Protein AF-A0A2Z5QXX5-F1 (afdb_monomer_lite)

pLDDT: mean 88.47, std 18.24, range [26.33, 98.75]

Radius of gyration: 20.34 Å; chains: 1; bounding box: 46×56×56 Å

Secondary structure (DSSP, 8-state):
-TT-SPPHHHHHHHHHHHHT---B-TTS-BS--EEP--GGGS-GGG--S---PPPS----THHHHHHHHHHHS-GGGTTT--EEEEES-BTTB---EEE-TTSSEEEEE--HHHHSS--HHHHHHHHHHHHHHHTT-BTTBSSS--S-TT--STTSTTTTTT-B-BTTSSPB-S---SPEEEEETTSB-TTTTT-GGGTTBEETTEETTS---SS-SSS--SS-B---SSSSSS--EEEE--GGGT----------------------EE-EEE-

Structure (mmCIF, N/CA/C/O backbone):
data_AF-A0A2Z5QXX5-F1
#
_entry.id   AF-A0A2Z5QXX5-F1
#
loop_
_atom_site.group_PDB
_atom_site.id
_atom_site.type_symbol
_atom_site.label_atom_id
_atom_site.label_alt_id
_atom_site.label_comp_id
_atom_site.label_asym_id
_atom_site.label_entity_id
_atom_site.label_seq_id
_atom_site.pdbx_PDB_ins_code
_atom_site.Cartn_x
_atom_site.Cartn_y
_atom_site.Cartn_z
_atom_site.occupancy
_atom_site.B_iso_or_equiv
_atom_site.auth_seq_id
_atom_site.auth_comp_id
_atom_site.auth_asym_id
_atom_site.auth_atom_id
_atom_site.pdbx_PDB_model_num
ATOM 1 N N . MET A 1 1 ? 14.967 10.162 -14.134 1.00 65.00 1 MET A N 1
ATOM 2 C CA . MET A 1 1 ? 14.833 10.763 -12.787 1.00 65.00 1 MET A CA 1
ATOM 3 C C . MET A 1 1 ? 15.898 10.178 -11.859 1.00 65.00 1 MET A C 1
ATOM 5 O O . MET A 1 1 ? 15.678 9.118 -11.271 1.00 65.00 1 MET A O 1
ATOM 9 N N . PRO A 1 2 ? 17.102 10.772 -11.798 1.00 62.22 2 PRO A N 1
ATOM 10 C CA . PRO A 1 2 ? 18.147 10.309 -10.886 1.00 62.22 2 PRO A CA 1
ATOM 11 C C . PRO A 1 2 ? 17.671 10.387 -9.426 1.00 62.22 2 PRO A C 1
ATOM 13 O O . PRO A 1 2 ? 17.207 11.431 -8.992 1.00 62.22 2 PRO A O 1
ATOM 16 N N . GLY A 1 3 ? 17.767 9.288 -8.673 1.00 68.38 3 GLY A N 1
ATOM 17 C CA . GLY A 1 3 ? 17.456 9.260 -7.233 1.00 68.38 3 GLY A CA 1
ATOM 18 C C . GLY A 1 3 ? 15.992 9.013 -6.834 1.00 68.38 3 GLY A C 1
ATOM 19 O O . GLY A 1 3 ? 15.724 8.859 -5.648 1.00 68.38 3 GLY A O 1
ATOM 20 N N . GLU A 1 4 ? 15.053 8.910 -7.780 1.00 78.50 4 GLU A N 1
ATOM 21 C CA . GLU A 1 4 ? 13.608 8.804 -7.464 1.00 78.50 4 GLU A CA 1
ATOM 22 C C . GLU A 1 4 ? 13.020 7.391 -7.606 1.00 78.50 4 GLU A C 1
ATOM 24 O O . GLU A 1 4 ? 11.896 7.114 -7.184 1.00 78.50 4 GLU A O 1
ATOM 29 N N . LEU A 1 5 ? 13.786 6.470 -8.189 1.00 84.81 5 LEU A N 1
ATOM 30 C CA . LEU A 1 5 ? 13.397 5.069 -8.335 1.00 84.81 5 LEU A CA 1
ATOM 31 C C . LEU A 1 5 ? 13.466 4.335 -6.983 1.00 84.81 5 LEU A C 1
ATOM 33 O O . LEU A 1 5 ? 14.402 4.561 -6.214 1.00 84.81 5 LEU A O 1
ATOM 37 N N . ALA A 1 6 ? 12.566 3.374 -6.740 1.00 91.25 6 ALA A N 1
ATOM 38 C CA . ALA A 1 6 ? 12.607 2.487 -5.566 1.00 91.25 6 ALA A CA 1
ATOM 39 C C . ALA A 1 6 ? 13.985 1.857 -5.365 1.00 91.25 6 ALA A C 1
ATOM 41 O O . ALA A 1 6 ? 14.471 1.146 -6.242 1.00 91.25 6 ALA A O 1
ATOM 42 N N . THR A 1 7 ? 14.638 2.123 -4.239 1.00 94.56 7 THR A N 1
ATOM 43 C CA . THR A 1 7 ? 15.955 1.558 -3.905 1.00 94.56 7 THR A CA 1
ATOM 44 C C . THR A 1 7 ? 15.890 0.032 -3.801 1.00 94.56 7 THR A C 1
ATOM 46 O O . THR A 1 7 ? 14.811 -0.534 -3.653 1.00 94.56 7 THR A O 1
ATOM 49 N N . GLU A 1 8 ? 17.027 -0.667 -3.835 1.00 95.94 8 GLU A N 1
ATOM 50 C CA . GLU A 1 8 ? 17.011 -2.121 -3.596 1.00 95.94 8 GLU A CA 1
ATOM 51 C C . GLU A 1 8 ? 16.458 -2.479 -2.217 1.00 95.94 8 GLU A C 1
ATOM 53 O O . GLU A 1 8 ? 15.743 -3.464 -2.098 1.00 95.94 8 GLU A O 1
ATOM 58 N N . ALA A 1 9 ? 16.687 -1.638 -1.206 1.00 97.38 9 ALA A N 1
ATOM 59 C CA . ALA A 1 9 ? 16.068 -1.801 0.105 1.00 97.38 9 ALA A CA 1
ATOM 60 C C . ALA A 1 9 ? 14.531 -1.685 0.044 1.00 97.38 9 ALA A C 1
ATOM 62 O O . ALA A 1 9 ? 13.835 -2.445 0.715 1.00 97.38 9 ALA A O 1
ATOM 63 N N . ASP A 1 10 ? 13.984 -0.782 -0.779 1.00 97.38 10 ASP A N 1
ATOM 64 C CA . ASP A 1 10 ? 12.534 -0.697 -1.004 1.00 97.38 10 ASP A CA 1
ATOM 65 C C . ASP A 1 10 ? 12.011 -1.976 -1.675 1.00 97.38 10 ASP A C 1
ATOM 67 O O . ASP A 1 10 ? 11.014 -2.547 -1.237 1.00 97.38 10 ASP A O 1
ATOM 71 N N . LEU A 1 11 ? 12.707 -2.461 -2.707 1.00 97.69 11 LEU A N 1
ATOM 72 C CA . LEU A 1 11 ? 12.347 -3.695 -3.410 1.00 97.69 11 LEU A CA 1
ATOM 73 C C . LEU A 1 11 ? 12.422 -4.919 -2.480 1.00 97.69 11 LEU A C 1
ATOM 75 O O . LEU A 1 11 ? 11.505 -5.739 -2.478 1.00 97.69 11 LEU A O 1
ATOM 79 N N . ASP A 1 12 ? 13.443 -4.996 -1.624 1.00 98.19 12 ASP A N 1
ATOM 80 C CA . ASP A 1 12 ? 13.600 -6.041 -0.609 1.00 98.19 12 ASP A CA 1
ATOM 81 C C . ASP A 1 12 ? 12.412 -6.049 0.353 1.00 98.19 12 ASP A C 1
ATOM 83 O O . ASP A 1 12 ? 11.781 -7.091 0.544 1.00 98.19 12 ASP A O 1
ATOM 87 N N . ARG A 1 13 ? 12.038 -4.878 0.885 1.00 98.00 13 ARG A N 1
ATOM 88 C CA . ARG A 1 13 ? 10.863 -4.727 1.754 1.00 98.00 13 ARG A CA 1
ATOM 89 C C . ARG A 1 13 ? 9.584 -5.208 1.077 1.00 98.00 13 ARG A C 1
ATOM 91 O O . ARG A 1 13 ? 8.785 -5.894 1.711 1.00 98.00 13 ARG A O 1
ATOM 98 N N . ILE A 1 14 ? 9.380 -4.864 -0.196 1.00 98.44 14 ILE A N 1
ATOM 99 C CA . ILE A 1 14 ? 8.217 -5.332 -0.958 1.00 98.44 14 ILE A CA 1
ATOM 100 C C . ILE A 1 14 ? 8.251 -6.865 -1.041 1.00 98.44 14 ILE A C 1
ATOM 102 O O . ILE A 1 14 ? 7.264 -7.510 -0.694 1.00 98.44 14 ILE A O 1
ATOM 106 N N . THR A 1 15 ? 9.378 -7.472 -1.431 1.00 97.94 15 THR A N 1
ATOM 107 C CA . THR A 1 15 ? 9.479 -8.942 -1.523 1.00 97.94 15 THR A CA 1
ATOM 108 C C . THR A 1 15 ? 9.227 -9.639 -0.182 1.00 97.94 15 THR A C 1
ATOM 110 O O . THR A 1 15 ? 8.536 -10.658 -0.146 1.00 97.94 15 THR A O 1
ATOM 113 N N . GLU A 1 16 ? 9.705 -9.064 0.925 1.00 97.62 16 GLU A N 1
ATOM 114 C CA . GLU A 1 16 ? 9.518 -9.585 2.281 1.00 97.62 16 GLU A CA 1
ATOM 115 C C . GLU A 1 16 ? 8.042 -9.567 2.702 1.00 97.62 16 GLU A C 1
ATOM 117 O O . GLU A 1 16 ? 7.541 -10.546 3.266 1.00 97.62 16 GLU A O 1
ATOM 122 N N . VAL A 1 17 ? 7.305 -8.496 2.377 1.00 97.31 17 VAL A N 1
ATOM 123 C CA . VAL A 1 17 ? 5.867 -8.412 2.674 1.00 97.31 17 VAL A CA 1
ATOM 124 C C . VAL A 1 17 ? 5.119 -9.586 2.046 1.00 97.31 17 VAL A C 1
ATOM 126 O O . VAL A 1 17 ? 4.364 -10.261 2.747 1.00 97.31 17 VAL A O 1
ATOM 129 N N . PHE A 1 18 ? 5.363 -9.883 0.768 1.00 96.56 18 PHE A N 1
ATOM 130 C CA . PHE A 1 18 ? 4.697 -10.991 0.080 1.00 96.56 18 PHE A CA 1
ATOM 131 C C . PHE A 1 18 ? 5.174 -12.367 0.563 1.00 96.56 18 PHE A C 1
ATOM 133 O O . PHE A 1 18 ? 4.351 -13.268 0.758 1.00 96.56 18 PHE A O 1
ATOM 140 N N . ALA A 1 19 ? 6.471 -12.525 0.834 1.00 96.19 19 ALA A N 1
ATOM 141 C CA . ALA A 1 19 ? 7.031 -13.760 1.380 1.00 96.19 19 ALA A CA 1
ATOM 142 C C . ALA A 1 19 ? 6.467 -14.095 2.774 1.00 96.19 19 ALA A C 1
ATOM 144 O O . ALA A 1 19 ? 6.320 -15.265 3.117 1.00 96.19 19 ALA A O 1
ATOM 145 N N . SER A 1 20 ? 6.104 -13.080 3.564 1.00 94.94 20 SER A N 1
ATOM 146 C CA . SER A 1 20 ? 5.520 -13.254 4.901 1.00 94.94 20 SER A CA 1
ATOM 147 C C . SER A 1 20 ? 4.002 -13.485 4.913 1.00 94.94 20 SER A C 1
ATOM 149 O O . SER A 1 20 ? 3.432 -13.739 5.979 1.00 94.94 20 SER A O 1
ATOM 151 N N . LEU A 1 21 ? 3.320 -13.411 3.760 1.00 94.06 21 LEU A N 1
ATOM 152 C CA . LEU A 1 21 ? 1.873 -13.620 3.710 1.00 94.06 21 LEU A CA 1
ATOM 153 C C . LEU A 1 21 ? 1.513 -15.032 4.200 1.00 94.06 21 LEU A C 1
ATOM 155 O O . LEU A 1 21 ? 2.113 -16.019 3.778 1.00 94.06 21 LEU A O 1
ATOM 159 N N . PRO A 1 22 ? 0.483 -15.192 5.045 1.00 93.00 22 PRO A N 1
ATOM 160 C CA . PRO A 1 22 ? 0.147 -16.484 5.636 1.00 93.00 22 PRO A CA 1
ATOM 161 C C . PRO A 1 22 ? -0.576 -17.443 4.674 1.00 93.00 22 PRO A C 1
ATOM 163 O O . PRO A 1 22 ? -1.206 -18.392 5.148 1.00 93.00 22 PRO A O 1
ATOM 166 N N . LEU A 1 23 ? -0.472 -17.229 3.359 1.00 89.94 23 LEU A N 1
ATOM 167 C CA . LEU A 1 23 ? -1.015 -18.093 2.313 1.00 89.94 23 LEU A CA 1
ATOM 168 C C . LEU A 1 23 ? -0.284 -19.438 2.300 1.00 89.94 23 LEU A C 1
ATOM 170 O O . LEU A 1 23 ? 0.918 -19.493 2.550 1.00 89.94 23 LEU A O 1
ATOM 174 N N . ARG A 1 24 ? -1.018 -20.526 2.052 1.00 87.81 24 ARG A N 1
ATOM 175 C CA . ARG A 1 24 ? -0.470 -21.886 1.963 1.00 87.81 24 ARG A CA 1
ATOM 176 C C . ARG A 1 24 ? -0.410 -22.312 0.505 1.00 87.81 24 ARG A C 1
ATOM 178 O O . ARG A 1 24 ? -1.416 -22.221 -0.194 1.00 87.81 24 ARG A O 1
ATOM 185 N N . ASN A 1 25 ? 0.736 -22.836 0.095 1.00 82.81 25 ASN A N 1
ATOM 186 C CA . ASN A 1 25 ? 0.945 -23.346 -1.251 1.00 82.81 25 ASN A CA 1
ATOM 187 C C . ASN A 1 25 ? 0.724 -24.872 -1.298 1.00 82.81 25 ASN A C 1
ATOM 189 O O . ASN A 1 25 ? 0.926 -25.555 -0.288 1.00 82.81 25 ASN A O 1
ATOM 193 N N . PRO A 1 26 ? 0.340 -25.445 -2.458 1.00 84.94 26 PRO A N 1
ATOM 194 C CA . PRO A 1 26 ? 0.130 -26.893 -2.609 1.00 84.94 26 PRO A CA 1
ATOM 195 C C . PRO A 1 26 ? 1.362 -27.768 -2.324 1.00 84.94 26 PRO A C 1
ATOM 197 O O . PRO A 1 26 ? 1.229 -28.975 -2.112 1.00 84.94 26 PRO A O 1
ATOM 200 N N . ASP A 1 27 ? 2.555 -27.176 -2.352 1.00 82.38 27 ASP A N 1
ATOM 201 C CA . ASP A 1 27 ? 3.832 -27.817 -2.029 1.00 82.38 27 ASP A CA 1
ATOM 202 C C . ASP A 1 27 ? 4.169 -27.790 -0.525 1.00 82.38 27 ASP A C 1
ATOM 204 O O . ASP A 1 27 ? 5.202 -28.316 -0.121 1.00 82.38 27 ASP A O 1
ATOM 208 N N . GLY A 1 28 ? 3.296 -27.217 0.310 1.00 84.88 28 GLY A N 1
ATOM 209 C CA . GLY A 1 28 ? 3.472 -27.122 1.759 1.00 84.88 28 GLY A CA 1
ATOM 210 C C . GLY A 1 28 ? 4.227 -25.875 2.224 1.00 84.88 28 GLY A C 1
ATOM 211 O O . GLY A 1 28 ? 4.268 -25.616 3.428 1.00 84.88 28 GLY A O 1
ATOM 212 N N . THR A 1 29 ? 4.771 -25.073 1.305 1.00 88.75 29 THR A N 1
ATOM 213 C CA . THR A 1 29 ? 5.377 -23.778 1.640 1.00 88.75 29 THR A CA 1
ATOM 214 C C . THR A 1 29 ? 4.312 -22.730 1.978 1.00 88.75 29 THR A C 1
ATOM 216 O O . THR A 1 29 ? 3.104 -22.935 1.792 1.00 88.75 29 THR A O 1
ATOM 219 N N . ARG A 1 30 ? 4.755 -21.592 2.519 1.00 89.81 30 ARG A N 1
ATOM 220 C CA . ARG A 1 30 ? 3.899 -20.440 2.815 1.00 89.81 30 ARG A CA 1
ATOM 221 C C . ARG A 1 30 ? 4.430 -19.185 2.141 1.00 89.81 30 ARG A C 1
ATOM 223 O O . ARG A 1 30 ? 5.610 -19.121 1.808 1.00 89.81 30 ARG A O 1
ATOM 230 N N . GLY A 1 31 ? 3.557 -18.197 1.998 1.00 92.06 31 GLY A N 1
ATOM 231 C CA . GLY A 1 31 ? 3.899 -16.920 1.389 1.00 92.06 31 GLY A CA 1
ATOM 232 C C . GLY A 1 31 ? 3.878 -16.953 -0.127 1.00 92.06 31 GLY A C 1
ATOM 233 O O . GLY A 1 31 ? 3.573 -17.964 -0.763 1.00 92.06 31 GLY A O 1
ATOM 234 N N . VAL A 1 32 ? 4.187 -15.795 -0.699 1.00 91.62 32 VAL A N 1
ATOM 235 C CA . VAL A 1 32 ? 4.237 -15.582 -2.140 1.00 91.62 32 VAL A CA 1
ATOM 236 C C . VAL A 1 32 ? 5.621 -15.074 -2.495 1.00 91.62 32 VAL A C 1
ATOM 238 O O . VAL A 1 32 ? 6.040 -14.006 -2.053 1.00 91.62 32 VAL A O 1
ATOM 241 N N . SER A 1 33 ? 6.331 -15.824 -3.331 1.00 91.31 33 SER A N 1
ATOM 242 C CA . SER A 1 33 ? 7.553 -15.328 -3.952 1.00 91.31 33 SER A CA 1
ATOM 243 C C . SER A 1 33 ? 7.180 -14.419 -5.114 1.00 91.31 33 SER A C 1
ATOM 245 O O . SER A 1 33 ? 6.737 -14.891 -6.162 1.00 91.31 33 SER A O 1
ATOM 247 N N . ILE A 1 34 ? 7.354 -13.113 -4.921 1.00 91.56 34 ILE A N 1
ATOM 248 C CA . ILE A 1 34 ? 7.315 -12.152 -6.019 1.00 91.56 34 ILE A CA 1
ATOM 249 C C . ILE A 1 34 ? 8.735 -11.969 -6.564 1.00 91.56 34 ILE A C 1
ATOM 251 O O . ILE A 1 34 ? 9.691 -11.805 -5.810 1.00 91.56 34 ILE A O 1
ATOM 255 N N . HIS A 1 35 ? 8.886 -12.008 -7.881 1.00 92.38 35 HIS A N 1
ATOM 256 C CA . HIS A 1 35 ? 10.120 -11.621 -8.562 1.00 92.38 35 HIS A CA 1
ATOM 257 C C . HIS A 1 35 ? 9.938 -10.235 -9.160 1.00 92.38 35 HIS A C 1
ATOM 259 O O . HIS A 1 35 ? 9.023 -10.086 -9.950 1.00 92.38 35 HIS A O 1
ATOM 265 N N . LEU A 1 36 ? 10.765 -9.250 -8.818 1.00 95.44 36 LEU A N 1
ATOM 266 C CA . LEU A 1 36 ? 10.683 -7.900 -9.385 1.00 95.44 36 LEU A CA 1
ATOM 267 C C . LEU A 1 36 ? 11.749 -7.735 -10.476 1.00 95.44 36 LEU A C 1
ATOM 269 O O . LEU A 1 36 ? 12.851 -8.262 -10.346 1.00 95.44 36 LEU A O 1
ATOM 273 N N . ASP A 1 37 ? 11.436 -6.993 -11.535 1.00 95.38 37 ASP A N 1
ATOM 274 C CA . ASP A 1 37 ? 12.371 -6.719 -12.630 1.00 95.38 37 ASP A CA 1
ATOM 275 C C . ASP A 1 37 ? 12.400 -5.235 -12.955 1.00 95.38 37 ASP A C 1
ATOM 277 O O . ASP A 1 37 ? 11.594 -4.800 -13.759 1.00 95.38 37 ASP A O 1
ATOM 281 N N . ALA A 1 38 ? 13.317 -4.500 -12.334 1.00 92.69 38 ALA A N 1
ATOM 282 C CA . ALA A 1 38 ? 13.646 -3.104 -12.602 1.00 92.69 38 ALA A CA 1
ATOM 283 C C . ALA A 1 38 ? 14.672 -2.933 -13.743 1.00 92.69 38 ALA A C 1
ATOM 285 O O . ALA A 1 38 ? 15.145 -1.819 -13.995 1.00 92.69 38 ALA A O 1
ATOM 286 N N . GLY A 1 39 ? 15.047 -4.024 -14.422 1.00 91.75 39 GLY A N 1
ATOM 287 C CA . GLY A 1 39 ? 16.022 -3.998 -15.502 1.00 91.75 39 GLY A CA 1
ATOM 288 C C . GLY A 1 39 ? 17.407 -3.527 -15.048 1.00 91.75 39 GLY A C 1
ATOM 289 O O . GLY A 1 39 ? 17.760 -3.662 -13.874 1.00 91.75 39 GLY A O 1
ATOM 290 N N . PRO A 1 40 ? 18.200 -2.903 -15.938 1.00 91.19 40 PRO A N 1
ATOM 291 C CA . PRO A 1 40 ? 19.538 -2.416 -15.600 1.00 91.19 40 PRO A CA 1
ATOM 292 C C . PRO A 1 40 ? 19.532 -1.248 -14.599 1.00 91.19 40 PRO A C 1
ATOM 294 O O . PRO A 1 40 ? 20.589 -0.777 -14.193 1.00 91.19 40 PRO A O 1
ATOM 297 N N . ALA A 1 41 ? 18.358 -0.756 -14.181 1.00 88.31 41 ALA A N 1
ATOM 298 C CA . ALA A 1 41 ? 18.264 0.255 -13.137 1.00 88.31 41 ALA A CA 1
ATOM 299 C C . ALA A 1 41 ? 18.691 -0.271 -11.761 1.00 88.31 41 ALA A C 1
ATOM 301 O O . ALA A 1 41 ? 18.978 0.533 -10.875 1.00 88.31 41 ALA A O 1
ATOM 302 N N . ARG A 1 42 ? 18.678 -1.589 -11.556 1.00 92.38 42 ARG A N 1
ATOM 303 C CA . ARG A 1 42 ? 19.047 -2.251 -10.302 1.00 92.38 42 ARG A CA 1
ATOM 304 C C . ARG A 1 42 ? 20.016 -3.396 -10.577 1.00 92.38 42 ARG A C 1
ATOM 306 O O . ARG A 1 42 ? 20.297 -3.715 -11.732 1.00 92.38 42 ARG A O 1
ATOM 313 N N . SER A 1 43 ? 20.567 -3.980 -9.518 1.00 94.31 43 SER A N 1
ATOM 314 C CA . SER A 1 43 ? 21.500 -5.099 -9.634 1.00 94.31 43 SER A CA 1
ATOM 315 C C . SER A 1 43 ? 20.847 -6.323 -10.277 1.00 94.31 43 SER A C 1
ATOM 317 O O . SER A 1 43 ? 19.631 -6.393 -10.472 1.00 94.31 43 SER A O 1
ATOM 319 N N . ALA A 1 44 ? 21.666 -7.344 -10.536 1.00 96.06 44 ALA A N 1
ATOM 320 C CA . ALA A 1 44 ? 21.226 -8.641 -11.043 1.00 96.06 44 ALA A CA 1
ATOM 321 C C . ALA A 1 44 ? 20.071 -9.262 -10.231 1.00 96.06 44 ALA A C 1
ATOM 323 O O . ALA A 1 44 ? 19.273 -10.010 -10.789 1.00 96.06 44 ALA A O 1
ATOM 324 N N . LYS A 1 45 ? 19.933 -8.920 -8.939 1.00 96.06 45 LYS A N 1
ATOM 325 C CA . LYS A 1 45 ? 18.813 -9.364 -8.093 1.00 96.06 45 LYS A CA 1
ATOM 326 C C . LYS A 1 45 ? 17.449 -8.934 -8.645 1.00 96.06 45 LYS A C 1
ATOM 328 O O . LYS A 1 45 ? 16.478 -9.676 -8.520 1.00 96.06 45 LYS A O 1
ATOM 333 N N . TYR A 1 46 ? 17.394 -7.755 -9.258 1.00 96.12 46 TYR A N 1
ATOM 334 C CA . TYR A 1 46 ? 16.181 -7.110 -9.757 1.00 96.12 46 TYR A CA 1
ATOM 335 C C . TYR A 1 46 ? 16.252 -6.802 -11.249 1.00 96.12 46 TYR A C 1
ATOM 337 O O . TYR A 1 46 ? 15.551 -5.918 -11.729 1.00 96.12 46 TYR A O 1
ATOM 345 N N . ASN A 1 47 ? 17.081 -7.530 -11.990 1.00 95.19 47 ASN A N 1
ATOM 346 C CA . ASN A 1 47 ? 17.187 -7.414 -13.433 1.00 95.19 47 ASN A CA 1
ATOM 347 C C . ASN A 1 47 ? 16.884 -8.778 -14.060 1.00 95.19 47 ASN A C 1
ATOM 349 O O . ASN A 1 47 ? 17.769 -9.614 -14.221 1.00 95.19 47 ASN A O 1
ATOM 353 N N . LEU A 1 48 ? 15.616 -9.006 -14.409 1.00 94.31 48 LEU A N 1
ATOM 354 C CA . LEU A 1 48 ? 15.187 -10.209 -15.135 1.00 94.31 48 LEU A CA 1
ATOM 355 C C . LEU A 1 48 ? 15.262 -10.013 -16.658 1.00 94.31 48 LEU A C 1
ATOM 357 O O . LEU A 1 48 ? 14.732 -10.836 -17.405 1.00 94.31 48 LEU A O 1
ATOM 361 N N . GLY A 1 49 ? 15.899 -8.928 -17.112 1.00 91.31 49 GLY A N 1
ATOM 362 C CA . GLY A 1 49 ? 16.215 -8.678 -18.514 1.00 91.31 49 GLY A CA 1
ATOM 363 C C . GLY A 1 49 ? 15.116 -8.004 -19.331 1.00 91.31 49 GLY A C 1
ATOM 364 O O . GLY A 1 49 ? 15.250 -7.941 -20.549 1.00 91.31 49 GLY A O 1
ATOM 365 N N . GLY A 1 50 ? 14.035 -7.506 -18.722 1.00 87.88 50 GLY A N 1
ATOM 366 C CA . GLY A 1 50 ? 13.028 -6.766 -19.491 1.00 87.88 50 GLY A CA 1
ATOM 367 C C . GLY A 1 50 ? 12.373 -5.585 -18.783 1.00 87.88 50 GLY A C 1
ATOM 368 O O . GLY A 1 50 ? 11.373 -5.080 -19.291 1.00 87.88 50 GLY A O 1
ATOM 369 N N . GLY A 1 51 ? 12.877 -5.172 -17.618 1.00 87.44 51 GLY A N 1
ATOM 370 C CA . GLY A 1 51 ? 12.676 -3.817 -17.120 1.00 87.44 51 GLY A CA 1
ATOM 371 C C . GLY A 1 51 ? 13.455 -2.843 -18.005 1.00 87.44 51 GLY A C 1
ATOM 372 O O . GLY A 1 51 ? 14.619 -3.087 -18.315 1.00 87.44 51 GLY A O 1
ATOM 373 N N . ASN A 1 52 ? 12.820 -1.760 -18.440 1.00 86.44 52 ASN A N 1
ATOM 374 C CA . ASN A 1 52 ? 13.378 -0.822 -19.413 1.00 86.44 52 ASN A CA 1
ATOM 375 C C . ASN A 1 52 ? 13.247 0.613 -18.920 1.00 86.44 52 ASN A C 1
ATOM 377 O O . ASN A 1 52 ? 12.393 0.900 -18.085 1.00 86.44 52 ASN A O 1
ATOM 381 N N . GLU A 1 53 ? 14.084 1.505 -19.453 1.00 87.19 53 GLU A N 1
ATOM 382 C CA . GLU A 1 53 ? 13.893 2.942 -19.297 1.00 87.19 53 GLU A CA 1
ATOM 383 C C . GLU A 1 53 ? 12.872 3.501 -20.287 1.00 87.19 53 GLU A C 1
ATOM 385 O O . GLU A 1 53 ? 13.096 3.418 -21.493 1.00 87.19 53 GLU A O 1
ATOM 390 N N . ILE A 1 54 ? 11.782 4.103 -19.796 1.00 89.00 54 ILE A N 1
ATOM 391 C CA . ILE A 1 54 ? 10.976 5.039 -20.583 1.00 89.00 54 ILE A CA 1
ATOM 392 C C . ILE A 1 54 ? 11.650 6.421 -20.540 1.00 89.00 54 ILE A C 1
ATOM 394 O O . ILE A 1 54 ? 11.888 6.956 -19.451 1.00 89.00 54 ILE A O 1
ATOM 398 N N . PRO A 1 55 ? 11.959 7.029 -21.704 1.00 88.06 55 PRO A N 1
ATOM 399 C CA . PRO A 1 55 ? 12.407 8.416 -21.768 1.00 88.06 55 PRO A CA 1
ATOM 400 C C . PRO A 1 55 ? 11.419 9.343 -21.064 1.00 88.06 55 PRO A C 1
ATOM 402 O O . PRO A 1 55 ? 10.209 9.193 -21.222 1.00 88.06 55 PRO A O 1
ATOM 405 N N . HIS A 1 56 ? 11.928 10.314 -20.306 1.00 87.31 56 HIS A N 1
ATOM 406 C CA . HIS A 1 56 ? 11.071 11.224 -19.552 1.00 87.31 56 HIS A CA 1
ATOM 407 C C . HIS A 1 56 ? 10.056 11.916 -20.471 1.00 87.31 56 HIS A C 1
ATOM 409 O O . HIS A 1 56 ? 10.422 12.610 -21.420 1.00 87.31 56 HIS A O 1
ATOM 415 N N . GLN A 1 57 ? 8.778 11.719 -20.166 1.00 91.19 57 GLN A N 1
ATOM 416 C CA . GLN A 1 57 ? 7.665 12.253 -20.931 1.00 91.19 57 GLN A CA 1
ATOM 417 C C . GLN A 1 57 ? 6.440 12.421 -20.033 1.00 91.19 57 GLN A C 1
ATOM 419 O O . GLN A 1 57 ? 6.368 11.871 -18.934 1.00 91.19 57 GLN A O 1
ATOM 424 N N . LYS A 1 58 ? 5.448 13.155 -20.534 1.00 91.69 58 LYS A N 1
ATOM 425 C CA . LYS A 1 58 ? 4.166 13.321 -19.853 1.00 91.69 58 LYS A CA 1
ATOM 426 C C . LYS A 1 58 ? 3.455 11.971 -19.691 1.00 91.69 58 LYS A C 1
ATOM 428 O O . LYS A 1 58 ? 3.411 11.177 -20.629 1.00 91.69 58 LYS A O 1
ATOM 433 N N . LEU A 1 59 ? 2.842 11.773 -18.527 1.00 93.94 59 LEU A N 1
ATOM 434 C CA . LEU A 1 59 ? 1.941 10.664 -18.226 1.00 93.94 59 LEU A CA 1
ATOM 435 C C . LEU A 1 59 ? 0.564 11.234 -17.858 1.00 93.94 59 LEU A C 1
ATOM 437 O O . LEU A 1 59 ? 0.452 12.004 -16.912 1.00 93.94 59 LEU A O 1
ATOM 441 N N . ASN A 1 60 ? -0.500 10.879 -18.574 1.00 94.06 60 ASN A N 1
ATOM 442 C CA . ASN A 1 60 ? -1.885 11.294 -18.303 1.00 94.06 60 ASN A CA 1
ATOM 443 C C . ASN A 1 60 ? -2.667 10.189 -17.560 1.00 94.06 60 ASN A C 1
ATOM 445 O O . ASN A 1 60 ? -3.833 9.917 -17.843 1.00 94.06 60 ASN A O 1
ATOM 449 N N . GLY A 1 61 ? -2.008 9.522 -16.610 1.00 92.12 61 GLY A N 1
ATOM 450 C CA . GLY A 1 61 ? -2.570 8.438 -15.803 1.00 92.12 61 GLY A CA 1
ATOM 451 C C . GLY A 1 61 ? -2.683 7.120 -16.573 1.00 92.12 61 GLY A C 1
ATOM 452 O O . GLY A 1 61 ? -1.901 6.843 -17.484 1.00 92.12 61 GLY A O 1
ATOM 453 N N . MET A 1 62 ? -3.681 6.304 -16.222 1.00 93.94 62 MET A N 1
ATOM 454 C CA . MET A 1 62 ? -3.877 4.972 -16.815 1.00 93.94 62 MET A CA 1
ATOM 455 C C . MET A 1 62 ? -4.251 4.997 -18.310 1.00 93.94 62 MET A C 1
ATOM 457 O O . MET A 1 62 ? -4.151 3.965 -18.969 1.00 93.94 62 MET A O 1
ATOM 461 N N . GLY A 1 63 ? -4.635 6.155 -18.867 1.00 90.12 63 GLY A N 1
ATOM 462 C CA . GLY A 1 63 ? -4.914 6.307 -20.302 1.00 90.12 63 GLY A CA 1
ATOM 463 C C . GLY A 1 63 ? -3.679 6.105 -21.190 1.00 90.12 63 GLY A C 1
ATOM 464 O O . GLY A 1 63 ? -3.782 5.512 -22.261 1.00 90.12 63 GLY A O 1
ATOM 465 N N . ASP A 1 64 ? -2.498 6.507 -20.713 1.00 93.38 64 ASP A N 1
ATOM 466 C CA . ASP A 1 64 ? -1.234 6.358 -21.454 1.00 93.38 64 ASP A CA 1
ATOM 467 C C . ASP A 1 64 ? -0.529 5.023 -21.168 1.00 93.38 64 ASP A C 1
ATOM 469 O O . ASP A 1 64 ? 0.366 4.608 -21.911 1.00 93.38 64 ASP A O 1
ATOM 473 N N . TRP A 1 65 ? -0.944 4.327 -20.104 1.00 93.94 65 TRP A N 1
ATOM 474 C CA . TRP A 1 65 ? -0.307 3.104 -19.619 1.00 93.94 65 TRP A CA 1
ATOM 475 C C . TRP A 1 65 ? -0.219 2.022 -20.703 1.00 93.94 65 TRP A C 1
ATOM 477 O O . TRP A 1 65 ? 0.840 1.428 -20.898 1.00 93.94 65 TRP A O 1
ATOM 487 N N . ALA A 1 66 ? -1.298 1.795 -21.460 1.00 91.44 66 ALA A N 1
ATOM 488 C CA . ALA A 1 66 ? -1.337 0.739 -22.475 1.00 91.44 66 ALA A CA 1
ATOM 489 C C . ALA A 1 66 ? -0.387 1.027 -23.648 1.00 91.44 66 ALA A C 1
ATOM 491 O O . ALA A 1 66 ? 0.335 0.140 -24.105 1.00 91.44 66 ALA A O 1
ATOM 492 N N . ALA A 1 67 ? -0.344 2.280 -24.110 1.00 93.69 67 ALA A N 1
ATOM 493 C CA . ALA A 1 67 ? 0.551 2.702 -25.184 1.00 93.69 67 ALA A CA 1
ATOM 494 C C . ALA A 1 67 ? 2.026 2.642 -24.758 1.00 93.69 67 ALA A C 1
ATOM 496 O O . ALA A 1 67 ? 2.901 2.364 -25.579 1.00 93.69 67 ALA A O 1
ATOM 497 N N . LEU A 1 68 ? 2.315 2.909 -23.483 1.00 94.50 68 LEU A N 1
ATOM 498 C CA . LEU A 1 68 ? 3.653 2.765 -22.915 1.00 94.50 68 LEU A CA 1
ATOM 499 C C . LEU A 1 68 ? 4.056 1.299 -22.770 1.00 94.50 68 LEU A C 1
ATOM 501 O O . LEU A 1 68 ? 5.116 0.915 -23.264 1.00 94.50 68 LEU A O 1
ATOM 505 N N . LYS A 1 69 ? 3.173 0.457 -22.227 1.00 93.25 69 LYS A N 1
ATOM 506 C CA . LYS A 1 69 ? 3.384 -0.991 -22.178 1.00 93.25 69 LYS A CA 1
ATOM 507 C C . LYS A 1 69 ? 3.701 -1.555 -23.560 1.00 93.25 69 LYS A C 1
ATOM 509 O O . LYS A 1 69 ? 4.719 -2.210 -23.721 1.00 93.25 69 LYS A O 1
ATOM 514 N N . ASN A 1 70 ? 2.889 -1.265 -24.574 1.00 92.50 70 ASN A N 1
ATOM 515 C CA . ASN A 1 70 ? 3.088 -1.827 -25.916 1.00 92.50 70 ASN A CA 1
ATOM 516 C C . ASN A 1 70 ? 4.420 -1.416 -26.566 1.00 92.50 70 ASN A C 1
ATOM 518 O O . ASN A 1 70 ? 4.933 -2.148 -27.408 1.00 92.50 70 ASN A O 1
ATOM 522 N N . ARG A 1 71 ? 4.980 -0.261 -26.188 1.00 92.69 71 ARG A N 1
ATOM 523 C CA . ARG A 1 71 ? 6.267 0.229 -26.703 1.00 92.69 71 ARG A CA 1
ATOM 524 C C . ARG A 1 71 ? 7.470 -0.293 -25.921 1.00 92.69 71 ARG A C 1
ATOM 526 O O . ARG A 1 71 ? 8.524 -0.498 -26.511 1.00 92.69 71 ARG A O 1
ATOM 533 N N . HIS A 1 72 ? 7.323 -0.489 -24.612 1.00 91.00 72 HIS A N 1
ATOM 534 C CA . HIS A 1 72 ? 8.450 -0.728 -23.703 1.00 91.00 72 HIS A CA 1
ATOM 535 C C . HIS A 1 72 ? 8.413 -2.092 -23.005 1.00 91.00 72 HIS A C 1
ATOM 537 O O . HIS A 1 72 ? 9.314 -2.407 -22.226 1.00 91.00 72 HIS A O 1
ATOM 543 N N . PHE A 1 73 ? 7.404 -2.917 -23.283 1.00 91.25 73 PHE A N 1
ATOM 544 C CA . PHE A 1 73 ? 7.249 -4.251 -22.721 1.00 91.25 73 PHE A CA 1
ATOM 545 C C . PHE A 1 73 ? 7.198 -5.315 -23.812 1.00 91.25 73 PHE A C 1
ATOM 547 O O . PHE A 1 73 ? 6.397 -5.243 -24.742 1.00 91.25 73 PHE A O 1
ATOM 554 N N . ALA A 1 74 ? 8.029 -6.345 -23.672 1.00 91.75 74 ALA A N 1
ATOM 555 C CA . ALA A 1 74 ? 8.004 -7.480 -24.582 1.00 91.75 74 ALA A CA 1
ATOM 556 C C . ALA A 1 74 ? 6.714 -8.292 -24.388 1.00 91.75 74 ALA A C 1
ATOM 558 O O . ALA A 1 74 ? 6.471 -8.821 -23.304 1.00 91.75 74 ALA A O 1
ATOM 559 N N . SER A 1 75 ? 5.930 -8.461 -25.455 1.00 90.31 75 SER A N 1
ATOM 560 C CA . SER A 1 75 ? 4.646 -9.182 -25.432 1.00 90.31 75 SER A CA 1
ATOM 561 C C . SER A 1 75 ? 4.750 -10.617 -24.899 1.00 90.31 75 SER A C 1
ATOM 563 O O . SER A 1 75 ? 3.834 -11.099 -24.238 1.00 90.31 75 SER A O 1
ATOM 565 N N . ALA A 1 76 ? 5.897 -11.283 -25.084 1.00 90.75 76 ALA A N 1
ATOM 566 C CA . ALA A 1 76 ? 6.182 -12.608 -24.522 1.00 90.75 76 ALA A CA 1
ATOM 567 C C . ALA A 1 76 ? 6.069 -12.672 -22.983 1.00 90.75 76 ALA A C 1
ATOM 569 O O . ALA A 1 76 ? 5.977 -13.754 -22.404 1.00 90.75 76 ALA A O 1
ATOM 570 N N . ARG A 1 77 ? 6.073 -11.521 -22.303 1.00 90.75 77 ARG A N 1
ATOM 571 C CA . ARG A 1 77 ? 5.962 -11.411 -20.848 1.00 90.75 77 ARG A CA 1
ATOM 572 C C . ARG A 1 77 ? 4.526 -11.181 -20.364 1.00 90.75 77 ARG A C 1
ATOM 574 O O . ARG A 1 77 ? 4.268 -11.346 -19.175 1.00 90.75 77 ARG A O 1
ATOM 581 N N . ASP A 1 78 ? 3.574 -10.890 -21.249 1.00 85.88 78 ASP A N 1
ATOM 582 C CA . ASP A 1 78 ? 2.191 -10.523 -20.891 1.00 85.88 78 ASP A CA 1
ATOM 583 C C . ASP A 1 78 ? 1.454 -11.585 -20.069 1.00 85.88 78 ASP A C 1
ATOM 585 O O . ASP A 1 78 ? 0.626 -11.269 -19.210 1.00 85.88 78 ASP A O 1
ATOM 589 N N . ALA A 1 79 ? 1.761 -12.859 -20.310 1.00 82.69 79 ALA A N 1
ATOM 590 C CA . ALA A 1 79 ? 1.097 -13.967 -19.635 1.00 82.69 79 ALA A CA 1
ATOM 591 C C . ALA A 1 79 ? 1.502 -14.115 -18.160 1.00 82.69 79 ALA A C 1
ATOM 593 O O . ALA A 1 79 ? 0.758 -14.721 -17.386 1.00 82.69 79 ALA A O 1
ATOM 594 N N . GLY A 1 80 ? 2.677 -13.606 -17.781 1.00 82.88 80 GLY A N 1
ATOM 595 C CA . GLY A 1 80 ? 3.322 -13.948 -16.515 1.00 82.88 80 GLY A CA 1
ATOM 596 C C . GLY A 1 80 ? 3.663 -12.771 -15.621 1.00 82.88 80 GLY A C 1
ATOM 597 O O . GLY A 1 80 ? 4.192 -13.025 -14.550 1.00 82.88 80 GLY A O 1
ATOM 598 N N . PHE A 1 81 ? 3.396 -11.537 -16.053 1.00 91.31 81 PHE A N 1
ATOM 599 C CA . PHE A 1 81 ? 3.883 -10.318 -15.420 1.00 91.31 81 PHE A CA 1
ATOM 600 C C . PHE A 1 81 ? 2.787 -9.257 -15.332 1.00 91.31 81 PHE A C 1
ATOM 602 O O . PHE A 1 81 ? 1.952 -9.125 -16.227 1.00 91.31 81 PHE A O 1
ATOM 609 N N . HIS A 1 82 ? 2.820 -8.471 -14.261 1.00 94.19 82 HIS A N 1
ATOM 610 C CA . HIS A 1 82 ? 2.097 -7.208 -14.202 1.00 94.19 82 HIS A CA 1
ATOM 611 C C . HIS A 1 82 ? 3.067 -6.099 -14.567 1.00 94.19 82 HIS A C 1
ATOM 613 O O . HIS A 1 82 ? 4.197 -6.091 -14.079 1.00 94.19 82 HIS A O 1
ATOM 619 N N . TYR A 1 83 ? 2.628 -5.210 -15.452 1.00 95.31 83 TYR A N 1
ATOM 620 C CA . TYR A 1 83 ? 3.451 -4.119 -15.948 1.00 95.31 83 TYR A CA 1
ATOM 621 C C . TYR A 1 83 ? 3.152 -2.860 -15.144 1.00 95.31 83 TYR A C 1
ATOM 623 O O . TYR A 1 83 ? 1.995 -2.445 -15.022 1.00 95.31 83 TYR A O 1
ATOM 631 N N . MET A 1 84 ? 4.199 -2.257 -14.593 1.00 95.69 84 MET A N 1
ATOM 632 C CA . MET A 1 84 ? 4.082 -0.991 -13.889 1.00 95.69 84 MET A CA 1
ATOM 633 C C . MET A 1 84 ? 4.968 0.084 -14.488 1.00 95.69 84 MET A C 1
ATOM 635 O O . MET A 1 84 ? 6.004 -0.240 -15.063 1.00 95.69 84 MET A O 1
ATOM 639 N N . ILE A 1 85 ? 4.561 1.337 -14.304 1.00 96.19 85 ILE A N 1
ATOM 640 C CA . ILE A 1 85 ? 5.373 2.520 -14.603 1.00 96.19 85 ILE A CA 1
ATOM 641 C C . ILE A 1 85 ? 5.754 3.169 -13.274 1.00 96.19 85 ILE A C 1
ATOM 643 O O . ILE A 1 85 ? 4.879 3.413 -12.441 1.00 96.19 85 ILE A O 1
ATOM 647 N N . TRP A 1 86 ? 7.044 3.441 -13.074 1.00 95.31 86 TRP A N 1
ATOM 648 C CA . TRP A 1 86 ? 7.544 4.211 -11.931 1.00 95.31 86 TRP A CA 1
ATOM 649 C C . TRP A 1 86 ? 7.894 5.633 -12.384 1.00 95.31 86 TRP A C 1
ATOM 651 O O . TRP A 1 86 ? 8.953 5.860 -12.968 1.00 95.31 86 TRP A O 1
ATOM 661 N N . GLY A 1 87 ? 7.003 6.585 -12.119 1.00 93.50 87 GLY A N 1
ATOM 662 C CA . GLY A 1 87 ? 7.070 7.956 -12.627 1.00 93.50 87 GLY A CA 1
ATOM 663 C C . GLY A 1 87 ? 7.200 9.026 -11.540 1.00 93.50 87 GLY A C 1
ATOM 664 O O . GLY A 1 87 ? 7.158 8.729 -10.346 1.00 93.50 87 GLY A O 1
ATOM 665 N N . ASP A 1 88 ? 7.325 10.282 -11.978 1.00 93.31 88 ASP A N 1
ATOM 666 C CA . ASP A 1 88 ? 7.310 11.448 -11.089 1.00 93.31 88 ASP A CA 1
ATOM 667 C C . ASP A 1 88 ? 5.884 11.718 -10.589 1.00 93.31 88 ASP A C 1
ATOM 669 O O . ASP A 1 88 ? 5.547 11.517 -9.423 1.00 93.31 88 ASP A O 1
ATOM 673 N N . TYR A 1 89 ? 5.017 12.077 -11.534 1.00 95.00 89 TYR A N 1
ATOM 674 C CA . TYR A 1 89 ? 3.598 12.355 -11.361 1.00 95.00 89 TYR A CA 1
ATOM 675 C C . TYR A 1 89 ? 2.843 11.996 -12.642 1.00 95.00 89 TYR A C 1
ATOM 677 O O . TYR A 1 89 ? 3.443 11.737 -13.689 1.00 95.00 89 TYR A O 1
ATOM 685 N N . TYR A 1 90 ? 1.515 12.004 -12.574 1.00 95.12 90 TYR A N 1
ATOM 686 C CA . TYR A 1 90 ? 0.671 11.971 -13.761 1.00 95.12 90 TYR A CA 1
ATOM 687 C C . TYR A 1 90 ? -0.320 13.135 -13.759 1.00 95.12 90 TYR A C 1
ATOM 689 O O . TYR A 1 90 ? -0.718 13.634 -12.707 1.00 95.12 90 TYR A O 1
ATOM 697 N N . GLY A 1 91 ? -0.727 13.582 -14.948 1.00 94.19 91 GLY A N 1
ATOM 698 C CA . GLY A 1 91 ? -1.606 14.735 -15.114 1.00 94.19 91 GLY A CA 1
ATOM 699 C C . GLY A 1 91 ? -1.010 15.975 -14.450 1.00 94.19 91 GLY A C 1
ATOM 700 O O . GLY A 1 91 ? 0.051 16.435 -14.850 1.00 94.19 91 GLY A O 1
ATOM 701 N N . ASN A 1 92 ? -1.707 16.506 -13.448 1.00 93.69 92 ASN A N 1
ATOM 702 C CA . ASN A 1 92 ? -1.247 17.607 -12.601 1.00 93.69 92 ASN A CA 1
ATOM 703 C C . ASN A 1 92 ? -1.712 17.359 -11.154 1.00 93.69 92 ASN A C 1
ATOM 705 O O . ASN A 1 92 ? -2.392 18.192 -10.556 1.00 93.69 92 ASN A O 1
ATOM 709 N N . THR A 1 93 ? -1.466 16.145 -10.649 1.00 95.19 93 THR A N 1
ATOM 710 C CA . THR A 1 93 ? -1.925 15.691 -9.330 1.00 95.19 93 THR A CA 1
ATOM 711 C C . THR A 1 93 ? -0.787 15.108 -8.500 1.00 95.19 93 THR A C 1
ATOM 713 O O . THR A 1 93 ? 0.158 14.535 -9.037 1.00 95.19 93 THR A O 1
ATOM 716 N N . SER A 1 94 ? -0.929 15.206 -7.178 1.00 95.75 94 SER A N 1
ATOM 717 C CA . SER A 1 94 ? -0.063 14.581 -6.178 1.00 95.75 94 SER A CA 1
ATOM 718 C C . SER A 1 94 ? -0.499 13.157 -5.813 1.00 95.75 94 SER A C 1
ATOM 720 O O . SER A 1 94 ? -0.185 12.691 -4.723 1.00 95.75 94 SER A O 1
ATOM 722 N N . SER A 1 95 ? -1.278 12.475 -6.657 1.00 97.06 95 SER A N 1
ATOM 723 C CA . SER A 1 95 ? -1.637 11.075 -6.414 1.00 97.06 95 SER A CA 1
ATOM 724 C C . SER A 1 95 ? -0.390 10.189 -6.423 1.00 97.06 95 SER A C 1
ATOM 726 O O . SER A 1 95 ? 0.472 10.332 -7.292 1.00 97.06 95 SER A O 1
ATOM 728 N N . SER A 1 96 ? -0.296 9.269 -5.462 1.00 97.12 96 SER A N 1
ATOM 729 C CA . SER A 1 96 ? 0.835 8.349 -5.335 1.00 97.12 96 SER A CA 1
ATOM 730 C C . SER A 1 96 ? 0.804 7.237 -6.382 1.00 97.12 96 SER A C 1
ATOM 732 O O . SER A 1 96 ? 1.859 6.710 -6.725 1.00 97.12 96 SER A O 1
ATOM 734 N N . GLY A 1 97 ? -0.361 6.886 -6.922 1.00 97.12 97 GLY A N 1
ATOM 735 C CA . GLY A 1 97 ? -0.489 5.805 -7.889 1.00 97.12 97 GLY A CA 1
ATOM 736 C C . GLY A 1 97 ? -1.902 5.646 -8.432 1.00 97.12 97 GLY A C 1
ATOM 737 O O . GLY A 1 97 ? -2.826 6.358 -8.037 1.00 97.12 97 GLY A O 1
ATOM 738 N N . LEU A 1 98 ? -2.030 4.743 -9.402 1.00 97.25 98 LEU A N 1
ATOM 739 C CA . LEU A 1 98 ? -3.299 4.231 -9.916 1.00 97.25 98 LEU A CA 1
ATOM 740 C C . LEU A 1 98 ? -3.094 2.795 -10.397 1.00 97.25 98 LEU A C 1
ATOM 742 O O . LEU A 1 98 ? -2.087 2.491 -11.038 1.00 97.25 98 LEU A O 1
ATOM 746 N N . GLY A 1 99 ? -4.087 1.938 -10.188 1.00 96.19 99 GLY A N 1
ATOM 747 C CA . GLY A 1 99 ? -4.039 0.541 -10.593 1.00 96.19 99 GLY A CA 1
ATOM 748 C C . GLY A 1 99 ? -5.360 0.063 -11.172 1.00 96.19 99 GLY A C 1
ATOM 749 O O . GLY A 1 99 ? -6.441 0.503 -10.781 1.00 96.19 99 GLY A O 1
ATOM 750 N N . PHE A 1 100 ? -5.289 -0.872 -12.114 1.00 95.75 100 PHE A N 1
ATOM 751 C CA . PHE A 1 100 ? -6.479 -1.580 -12.558 1.00 95.75 100 PHE A CA 1
ATOM 752 C C . 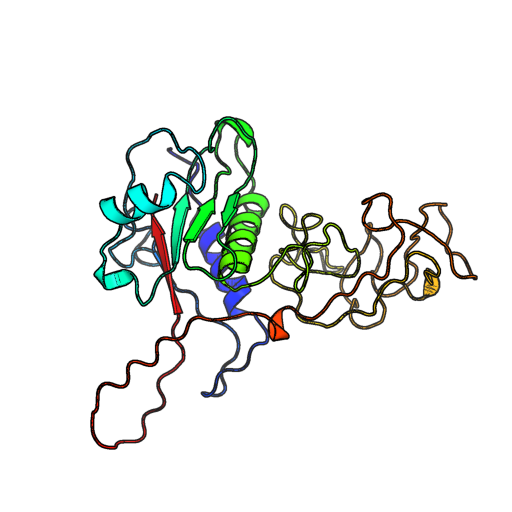PHE A 1 100 ? -6.915 -2.588 -11.498 1.00 95.75 100 PHE A C 1
ATOM 754 O O . PHE A 1 100 ? -6.131 -3.423 -11.054 1.00 95.75 100 PHE A O 1
ATOM 761 N N . THR A 1 101 ? -8.200 -2.587 -11.145 1.00 94.88 101 THR A N 1
ATOM 762 C CA . THR A 1 101 ? -8.727 -3.620 -10.248 1.00 94.88 101 THR A CA 1
ATOM 763 C C . THR A 1 101 ? -8.891 -4.943 -10.997 1.00 94.88 101 THR A C 1
ATOM 765 O O . THR A 1 101 ? -9.661 -5.034 -11.951 1.00 94.88 101 THR A O 1
ATOM 768 N N . GLY A 1 102 ? -8.181 -5.983 -10.559 1.00 93.00 102 GLY A N 1
ATOM 769 C CA . GLY A 1 102 ? -8.249 -7.328 -11.135 1.00 93.00 102 GLY A CA 1
ATOM 770 C C . GLY A 1 102 ? -7.593 -7.479 -12.512 1.00 93.00 102 GLY A C 1
ATOM 771 O O . GLY A 1 102 ? -7.856 -8.471 -13.193 1.00 93.00 102 GLY A O 1
ATOM 772 N N . ALA A 1 103 ? -6.757 -6.525 -12.933 1.00 92.75 103 ALA A N 1
ATOM 773 C CA . ALA A 1 103 ? -5.972 -6.619 -14.165 1.00 92.75 103 ALA A CA 1
ATOM 774 C C . ALA A 1 103 ? -4.466 -6.515 -13.876 1.00 92.75 103 ALA A C 1
ATOM 776 O O . ALA A 1 103 ? -4.040 -6.489 -12.728 1.00 92.75 103 ALA A O 1
ATOM 777 N N . ARG A 1 104 ? -3.624 -6.528 -14.915 1.00 92.81 104 ARG A N 1
ATOM 778 C CA . ARG A 1 104 ? -2.160 -6.625 -14.777 1.00 92.81 104 ARG A CA 1
ATOM 779 C C . ARG A 1 104 ? -1.428 -5.302 -15.023 1.00 92.81 104 ARG A C 1
ATOM 781 O O . ARG A 1 104 ? -0.445 -5.286 -15.766 1.00 92.81 104 ARG A O 1
ATOM 788 N N . GLY A 1 105 ? -1.901 -4.201 -14.432 1.00 95.50 105 GLY A N 1
ATOM 789 C CA . GLY A 1 105 ? -1.364 -2.882 -14.756 1.00 95.50 105 GLY A CA 1
ATOM 790 C C . GLY A 1 105 ? -1.602 -1.782 -13.739 1.00 95.50 105 GLY A C 1
ATOM 791 O O . GLY A 1 105 ? -2.723 -1.576 -13.291 1.00 95.50 105 GLY A O 1
ATOM 792 N N . PHE A 1 106 ? -0.535 -1.057 -13.411 1.00 97.88 106 PHE A N 1
ATOM 793 C CA . PHE A 1 106 ? -0.573 0.060 -12.472 1.00 97.88 106 PHE A CA 1
ATOM 794 C C . PHE A 1 106 ? 0.557 1.067 -12.703 1.00 97.88 106 PHE A C 1
ATOM 796 O O . PHE A 1 106 ? 1.474 0.817 -13.485 1.00 97.88 106 PHE A O 1
ATOM 803 N N . ILE A 1 107 ? 0.499 2.203 -12.019 1.00 97.75 107 ILE A N 1
ATOM 804 C CA . ILE A 1 107 ? 1.541 3.229 -11.980 1.00 97.75 107 ILE A CA 1
ATOM 805 C C . ILE A 1 107 ? 1.840 3.608 -10.530 1.00 97.75 107 ILE A C 1
ATOM 807 O O . ILE A 1 107 ? 0.939 3.646 -9.697 1.00 97.75 107 ILE A O 1
ATOM 811 N N . VAL A 1 108 ? 3.104 3.911 -10.246 1.00 97.62 108 VAL A N 1
ATOM 812 C CA . VAL A 1 108 ? 3.565 4.503 -8.986 1.00 97.62 108 VAL A CA 1
ATOM 813 C C . VAL A 1 108 ? 4.201 5.844 -9.327 1.00 97.62 108 VAL A C 1
ATOM 815 O O . VAL A 1 108 ? 5.142 5.900 -10.113 1.00 97.62 108 VAL A O 1
ATOM 818 N N . THR A 1 109 ? 3.673 6.918 -8.759 1.00 96.06 109 THR A N 1
ATOM 819 C CA . THR A 1 109 ? 3.995 8.309 -9.083 1.00 96.06 109 THR A CA 1
ATOM 820 C C . THR A 1 109 ? 4.266 9.122 -7.823 1.00 96.06 109 THR A C 1
ATOM 822 O O . THR A 1 109 ? 3.496 9.990 -7.417 1.00 96.06 109 THR A O 1
ATOM 825 N N . VAL A 1 110 ? 5.374 8.779 -7.169 1.00 95.94 110 VAL A N 1
ATOM 826 C CA . VAL A 1 110 ? 5.823 9.366 -5.895 1.00 95.94 110 VAL A CA 1
ATOM 827 C C . VAL A 1 110 ? 7.131 10.146 -6.052 1.00 95.94 110 VAL A C 1
ATOM 829 O O . VAL A 1 110 ? 7.995 10.121 -5.172 1.00 95.94 110 VAL A O 1
ATOM 832 N N . GLY A 1 111 ? 7.317 10.789 -7.205 1.00 93.06 111 GLY A N 1
ATOM 833 C CA . GLY A 1 111 ? 8.543 11.514 -7.513 1.00 93.06 111 GLY A CA 1
ATOM 834 C C . GLY A 1 111 ? 8.580 12.952 -7.017 1.00 93.06 111 GLY A C 1
ATOM 835 O O . GLY A 1 111 ? 7.728 13.436 -6.262 1.00 93.06 111 GLY A O 1
ATOM 836 N N . HIS A 1 112 ? 9.661 13.621 -7.391 1.00 91.81 112 HIS A N 1
ATOM 837 C CA . HIS A 1 112 ? 10.096 14.867 -6.790 1.00 91.81 112 HIS A CA 1
ATOM 838 C C . HIS A 1 112 ? 9.090 16.017 -6.934 1.00 91.81 112 HIS A C 1
ATOM 840 O O . HIS A 1 112 ? 8.970 16.808 -5.994 1.00 91.81 112 HIS A O 1
ATOM 846 N N . THR A 1 113 ? 8.353 16.114 -8.045 1.00 93.19 113 THR A N 1
ATOM 847 C CA . THR A 1 113 ? 7.488 17.271 -8.341 1.00 93.19 113 THR A CA 1
ATOM 848 C C . THR A 1 113 ? 6.457 17.524 -7.240 1.00 93.19 113 THR A C 1
ATOM 850 O O . THR A 1 113 ? 6.299 18.670 -6.811 1.00 93.19 113 THR A O 1
ATOM 853 N N . TYR A 1 114 ? 5.811 16.472 -6.727 1.00 94.75 114 TYR A N 1
ATOM 854 C CA . TYR A 1 114 ? 4.821 16.596 -5.647 1.00 94.75 114 TYR A CA 1
ATOM 855 C C . TYR A 1 114 ? 5.276 16.022 -4.307 1.00 94.75 114 TYR A C 1
ATOM 857 O O . TYR A 1 114 ? 4.800 16.484 -3.272 1.00 94.75 114 TYR A O 1
ATOM 865 N N . TRP A 1 115 ? 6.202 15.060 -4.294 1.00 93.12 115 TRP A N 1
ATOM 866 C CA . TRP A 1 115 ? 6.564 14.339 -3.070 1.00 93.12 115 TRP A CA 1
ATOM 867 C C . TRP A 1 115 ? 7.934 14.717 -2.502 1.00 93.12 115 TRP A C 1
ATOM 869 O O . TRP A 1 115 ? 8.236 14.325 -1.378 1.00 93.12 115 TRP A O 1
ATOM 879 N N . ARG A 1 116 ? 8.752 15.484 -3.246 1.00 90.31 116 ARG A N 1
ATOM 880 C CA . ARG A 1 116 ? 10.026 16.088 -2.792 1.00 90.31 116 ARG A CA 1
ATOM 881 C C . ARG A 1 116 ? 10.917 15.137 -1.977 1.00 90.31 116 ARG A C 1
ATOM 883 O O . ARG A 1 116 ? 11.432 15.501 -0.924 1.00 90.31 116 ARG A O 1
ATOM 890 N N . GLY A 1 117 ? 11.097 13.914 -2.475 1.00 83.62 117 GLY A N 1
ATOM 891 C CA . GLY A 1 117 ? 11.838 12.865 -1.772 1.00 83.62 117 GLY A CA 1
ATOM 892 C C . GLY A 1 117 ? 10.937 12.003 -0.891 1.00 83.62 117 GLY A C 1
ATOM 893 O O . GLY A 1 117 ? 11.137 11.928 0.320 1.00 83.62 117 GLY A O 1
ATOM 894 N N . ALA A 1 118 ? 9.966 11.322 -1.515 1.00 93.31 118 ALA A N 1
ATOM 895 C CA . ALA A 1 118 ? 9.105 10.346 -0.851 1.00 93.31 118 ALA A CA 1
ATOM 896 C C . ALA A 1 118 ? 9.913 9.393 0.049 1.00 93.31 118 ALA A C 1
ATOM 898 O O . ALA A 1 118 ? 11.011 8.956 -0.306 1.00 93.31 118 ALA A O 1
ATOM 899 N N . SER A 1 119 ? 9.373 9.043 1.214 1.00 94.94 119 SER A N 1
ATOM 900 C CA . SER A 1 119 ? 10.023 8.086 2.108 1.00 94.94 119 SER A CA 1
ATOM 901 C C . SER A 1 119 ? 9.995 6.667 1.524 1.00 94.94 119 SER A C 1
ATOM 903 O O . SER A 1 119 ? 9.228 6.353 0.609 1.00 94.94 119 SER A O 1
ATOM 905 N N . SER A 1 120 ? 10.818 5.779 2.088 1.00 95.69 120 SER A N 1
ATOM 906 C CA . SER A 1 120 ? 10.753 4.341 1.792 1.00 95.69 120 SER A CA 1
ATOM 907 C C . SER A 1 120 ? 9.348 3.778 2.063 1.00 95.69 120 SER A C 1
ATOM 909 O O . SER A 1 120 ? 8.839 2.985 1.279 1.00 95.69 120 SER A O 1
ATOM 911 N N . ASP A 1 121 ? 8.676 4.254 3.114 1.00 97.44 121 ASP A N 1
ATOM 912 C CA . ASP A 1 121 ? 7.311 3.846 3.466 1.00 97.44 121 ASP A CA 1
ATOM 913 C C . ASP A 1 121 ? 6.287 4.241 2.400 1.00 97.44 121 ASP A C 1
ATOM 915 O O . ASP A 1 121 ? 5.499 3.397 1.979 1.00 97.44 121 ASP A O 1
ATOM 919 N N . ILE A 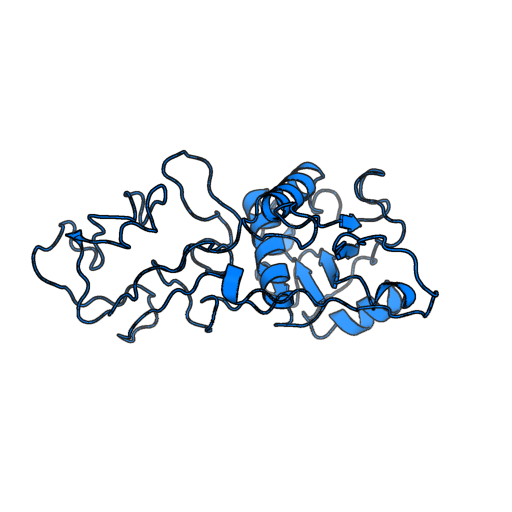1 122 ? 6.362 5.472 1.885 1.00 97.56 122 ILE A N 1
ATOM 920 C CA . ILE A 1 122 ? 5.490 5.940 0.799 1.00 97.56 122 ILE A CA 1
ATOM 921 C C . ILE A 1 122 ? 5.707 5.097 -0.461 1.00 97.56 122 ILE A C 1
ATOM 923 O O . ILE A 1 122 ? 4.741 4.635 -1.067 1.00 97.56 122 ILE A O 1
ATOM 927 N N . ARG A 1 123 ? 6.967 4.855 -0.847 1.00 97.25 123 ARG A N 1
ATOM 928 C CA . ARG A 1 123 ? 7.310 4.057 -2.036 1.00 97.25 123 ARG A CA 1
ATOM 929 C C . ARG A 1 123 ? 6.813 2.615 -1.931 1.00 97.25 123 ARG A C 1
ATOM 931 O O . ARG A 1 123 ? 6.157 2.117 -2.845 1.00 97.25 123 ARG A O 1
ATOM 938 N N . VAL A 1 124 ? 7.121 1.955 -0.817 1.00 98.06 124 VAL A N 1
ATOM 939 C CA . VAL A 1 124 ? 6.769 0.551 -0.562 1.00 98.06 124 VAL A CA 1
ATOM 940 C C . VAL A 1 124 ? 5.260 0.390 -0.409 1.00 98.06 124 VAL A C 1
ATOM 942 O O . VAL A 1 124 ? 4.671 -0.475 -1.053 1.00 98.06 124 VAL A O 1
ATOM 945 N N . GLY A 1 125 ? 4.627 1.235 0.404 1.00 98.38 125 GLY A N 1
ATOM 946 C CA . GLY A 1 125 ? 3.190 1.192 0.650 1.00 98.38 125 GLY A CA 1
ATOM 947 C C . GLY A 1 125 ? 2.378 1.433 -0.616 1.00 98.38 125 GLY A C 1
ATOM 948 O O . GLY A 1 125 ? 1.488 0.644 -0.920 1.00 98.38 125 GLY A O 1
ATOM 949 N N . THR A 1 126 ? 2.759 2.431 -1.418 1.00 98.50 126 THR A N 1
ATOM 950 C CA . THR A 1 126 ? 2.115 2.701 -2.711 1.00 98.50 126 THR A CA 1
ATOM 951 C C . THR A 1 126 ? 2.252 1.518 -3.661 1.00 98.50 126 THR A C 1
ATOM 953 O O . THR A 1 126 ? 1.250 1.051 -4.186 1.00 98.50 126 THR A O 1
ATOM 956 N N . PHE A 1 127 ? 3.457 0.963 -3.841 1.00 98.56 127 PHE A N 1
ATOM 957 C CA . PHE A 1 127 ? 3.630 -0.206 -4.707 1.00 98.56 127 PHE A CA 1
ATOM 958 C C . PHE A 1 127 ? 2.717 -1.368 -4.288 1.00 98.56 127 PHE A C 1
ATOM 960 O O . PHE A 1 127 ? 2.050 -1.966 -5.130 1.00 98.56 127 PHE A O 1
ATOM 967 N N . ILE A 1 128 ? 2.682 -1.701 -2.992 1.00 98.62 128 ILE A N 1
ATOM 968 C CA . ILE A 1 128 ? 1.897 -2.839 -2.493 1.00 98.62 128 ILE A CA 1
ATOM 969 C C . ILE A 1 128 ? 0.393 -2.554 -2.611 1.00 98.62 128 ILE A C 1
ATOM 971 O O . ILE A 1 128 ? -0.372 -3.467 -2.929 1.00 98.62 128 ILE A O 1
ATOM 975 N N . HIS A 1 129 ? -0.030 -1.307 -2.405 1.00 98.75 129 HIS A N 1
ATOM 976 C CA . HIS A 1 129 ? -1.410 -0.865 -2.583 1.00 98.75 129 HIS A CA 1
ATOM 977 C C . HIS A 1 129 ? -1.874 -1.030 -4.036 1.00 98.75 129 HIS A C 1
ATOM 979 O O . HIS A 1 129 ? -2.833 -1.751 -4.311 1.00 98.75 129 HIS A O 1
ATOM 985 N N . GLU A 1 130 ? -1.137 -0.460 -4.988 1.00 98.56 130 GLU A N 1
ATOM 986 C CA . GLU A 1 130 ? -1.501 -0.534 -6.406 1.00 98.56 130 GLU A CA 1
ATOM 987 C C . GLU A 1 130 ? -1.428 -1.966 -6.955 1.00 98.56 130 GLU A C 1
ATOM 989 O O . GLU A 1 130 ? -2.260 -2.407 -7.755 1.00 98.56 130 GLU A O 1
ATOM 994 N N . LEU A 1 131 ? -0.461 -2.752 -6.476 1.00 98.00 131 LEU A N 1
ATOM 995 C CA . LEU A 1 131 ? -0.415 -4.179 -6.762 1.00 98.00 131 LEU A CA 1
ATOM 996 C C . LEU A 1 131 ? -1.613 -4.927 -6.144 1.00 98.00 131 LEU A C 1
ATOM 998 O O . LEU A 1 131 ? -2.118 -5.881 -6.735 1.00 98.00 131 LEU A O 1
ATOM 1002 N N . GLY A 1 132 ? -2.115 -4.486 -4.993 1.00 97.69 132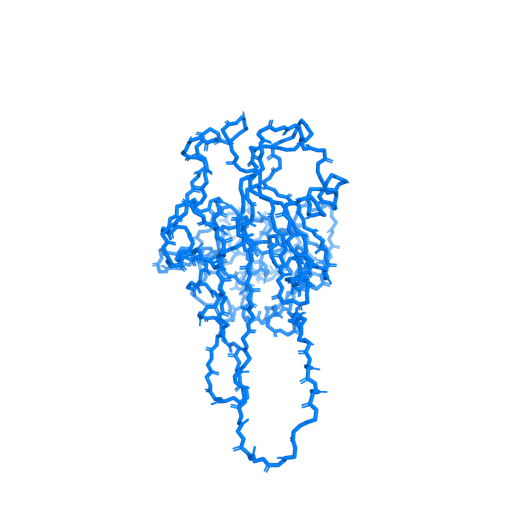 GLY A N 1
ATOM 1003 C CA . GLY A 1 132 ? -3.313 -5.045 -4.375 1.00 97.69 132 GLY A CA 1
ATOM 1004 C C . GLY A 1 132 ? -4.557 -4.857 -5.243 1.00 97.69 132 GLY A C 1
ATOM 1005 O O . GLY A 1 132 ? -5.327 -5.810 -5.394 1.00 97.69 132 GLY A O 1
ATOM 1006 N N . HIS A 1 133 ? -4.699 -3.706 -5.913 1.00 98.00 133 HIS A N 1
ATOM 1007 C CA . HIS A 1 133 ? -5.741 -3.509 -6.927 1.00 98.00 133 HIS A CA 1
ATOM 1008 C C . HIS A 1 133 ? -5.648 -4.537 -8.045 1.00 98.00 133 HIS A C 1
ATOM 1010 O O . HIS A 1 133 ? -6.628 -5.227 -8.332 1.00 98.00 133 HIS A O 1
ATOM 1016 N N . ASN A 1 134 ? -4.462 -4.734 -8.615 1.00 96.81 134 ASN A N 1
ATOM 1017 C CA . ASN A 1 134 ? -4.265 -5.752 -9.644 1.00 96.81 134 ASN A CA 1
ATOM 1018 C C . ASN A 1 134 ? -4.639 -7.168 -9.176 1.00 96.81 134 ASN A C 1
ATOM 1020 O O . ASN A 1 134 ? -5.127 -7.980 -9.962 1.00 96.81 134 ASN A O 1
ATOM 1024 N N . LEU A 1 135 ? -4.433 -7.461 -7.890 1.00 95.31 135 LEU A N 1
ATOM 1025 C CA . LEU A 1 135 ? -4.809 -8.721 -7.242 1.00 95.31 135 LEU A CA 1
ATOM 1026 C C . LEU A 1 135 ? -6.289 -8.769 -6.811 1.00 95.31 135 LEU A C 1
ATOM 1028 O O . LEU A 1 135 ? -6.716 -9.726 -6.165 1.00 95.31 135 LEU A O 1
ATOM 1032 N N . GLY A 1 136 ? -7.089 -7.773 -7.190 1.00 95.31 136 GLY A N 1
ATOM 1033 C CA . GLY A 1 136 ? -8.540 -7.735 -7.008 1.00 95.31 136 GLY A CA 1
ATOM 1034 C C . GLY A 1 136 ? -9.015 -7.148 -5.680 1.00 95.31 136 GLY A C 1
ATOM 1035 O O . GLY A 1 136 ? -10.206 -7.265 -5.380 1.00 95.31 136 GLY A O 1
ATOM 1036 N N . LEU A 1 137 ? -8.125 -6.542 -4.891 1.00 97.00 137 LEU A N 1
ATOM 1037 C CA . LEU A 1 137 ? -8.499 -5.840 -3.667 1.00 97.00 137 LEU A CA 1
ATOM 1038 C C . LEU A 1 137 ? -8.976 -4.417 -3.968 1.00 97.00 137 LEU A C 1
ATOM 1040 O O . LEU A 1 137 ? -8.521 -3.760 -4.905 1.00 97.00 137 LEU A O 1
ATOM 1044 N N . ARG A 1 138 ? -9.897 -3.943 -3.136 1.00 96.75 138 ARG A N 1
ATOM 1045 C CA . ARG A 1 138 ? -10.395 -2.564 -3.125 1.00 96.75 138 ARG A CA 1
ATOM 1046 C C . ARG A 1 138 ? -9.960 -1.856 -1.851 1.00 96.75 138 ARG A C 1
ATOM 1048 O O . ARG A 1 138 ? -9.394 -2.494 -0.963 1.00 96.75 138 ARG A O 1
ATOM 1055 N N . HIS A 1 139 ? -10.261 -0.569 -1.727 1.00 97.00 139 HIS A N 1
ATOM 1056 C CA . HIS A 1 139 ? -9.820 0.228 -0.580 1.00 97.00 139 HIS A CA 1
ATOM 1057 C C . HIS A 1 139 ? -10.359 -0.260 0.775 1.00 97.00 139 HIS A C 1
ATOM 1059 O O . HIS A 1 139 ? -9.711 -0.092 1.806 1.00 97.00 139 HIS A O 1
ATOM 1065 N N . GLY A 1 140 ? -11.518 -0.920 0.774 1.00 94.75 140 GLY A N 1
ATOM 1066 C CA . GLY A 1 140 ? -12.099 -1.598 1.929 1.00 94.75 140 GLY A CA 1
ATOM 1067 C C . GLY A 1 140 ? -11.929 -3.122 1.901 1.00 94.75 140 GLY A C 1
ATOM 1068 O O . GLY A 1 140 ? -12.649 -3.848 2.597 1.00 94.75 140 GLY A O 1
ATOM 1069 N N . GLY A 1 141 ? -11.035 -3.633 1.056 1.00 91.50 141 GLY A N 1
ATOM 1070 C CA . GLY A 1 141 ? -10.800 -5.052 0.805 1.00 91.50 141 GLY A CA 1
ATOM 1071 C C . GLY A 1 141 ? -11.828 -5.639 -0.145 1.00 91.50 141 GLY A C 1
ATOM 1072 O O . GLY A 1 141 ? -11.540 -5.861 -1.321 1.00 91.50 141 GLY A O 1
ATOM 1073 N N . ALA A 1 142 ? -13.041 -5.880 0.356 1.00 89.00 142 ALA A N 1
ATOM 1074 C CA . ALA A 1 142 ? -14.142 -6.443 -0.431 1.00 89.00 142 ALA A CA 1
ATOM 1075 C C . ALA A 1 142 ? -15.076 -5.382 -1.047 1.00 89.00 142 ALA A C 1
ATOM 1077 O O . ALA A 1 142 ? -15.921 -5.729 -1.871 1.00 89.00 142 ALA A O 1
ATOM 1078 N N . ASP A 1 143 ? -14.927 -4.118 -0.654 1.00 93.31 143 ASP A N 1
ATOM 1079 C CA . ASP A 1 143 ? -15.752 -2.972 -1.045 1.00 93.31 143 ASP A CA 1
ATOM 1080 C C . ASP A 1 143 ? -14.880 -1.707 -1.197 1.00 93.31 143 ASP A C 1
ATOM 1082 O O . ASP A 1 143 ? -13.674 -1.751 -0.953 1.00 93.31 143 ASP A O 1
ATOM 1086 N N . GLU A 1 144 ? -15.480 -0.598 -1.629 1.00 94.81 144 GLU A N 1
ATOM 1087 C CA . GLU A 1 144 ? -14.792 0.686 -1.860 1.00 94.81 144 GLU A CA 1
ATOM 1088 C C . GLU A 1 144 ? -14.784 1.604 -0.624 1.00 94.81 144 GLU A C 1
ATOM 1090 O O . GLU A 1 144 ? -14.389 2.767 -0.723 1.00 94.81 144 GLU A O 1
ATOM 1095 N N . GLU A 1 145 ? -15.237 1.120 0.538 1.00 96.44 145 GLU A N 1
ATOM 1096 C CA . GLU A 1 145 ? -15.311 1.953 1.738 1.00 96.44 145 GLU A CA 1
ATOM 1097 C C . GLU A 1 145 ? -13.905 2.224 2.276 1.00 96.44 145 GLU A C 1
ATOM 1099 O O . GLU A 1 145 ? -13.177 1.315 2.688 1.00 96.44 145 GLU A O 1
ATOM 1104 N N . ASN A 1 146 ? -13.537 3.501 2.283 1.00 96.12 146 ASN A N 1
ATOM 1105 C CA . ASN A 1 146 ? -12.239 3.982 2.741 1.00 96.12 146 ASN A CA 1
ATOM 1106 C C . ASN A 1 146 ? -12.210 4.166 4.262 1.00 96.12 146 ASN A C 1
ATOM 1108 O O . ASN A 1 146 ? -13.256 4.198 4.901 1.00 96.12 146 ASN A O 1
ATOM 1112 N N . TYR A 1 147 ? -11.008 4.296 4.834 1.00 97.44 147 TYR A N 1
ATOM 1113 C CA . TYR A 1 147 ? -10.764 4.708 6.227 1.00 97.44 147 TYR A CA 1
ATOM 1114 C C . TYR A 1 147 ? -11.455 3.860 7.305 1.00 97.44 147 TYR A C 1
ATOM 1116 O O . TYR A 1 147 ? -11.598 4.287 8.447 1.00 97.44 147 TYR A O 1
ATOM 1124 N N . LYS A 1 148 ? -11.849 2.623 6.982 1.00 97.44 148 LYS A N 1
ATOM 1125 C CA . LYS A 1 148 ? -12.464 1.700 7.943 1.00 97.44 148 LYS A CA 1
ATOM 1126 C C . LYS A 1 148 ? -11.465 1.340 9.050 1.00 97.44 148 LYS A C 1
ATOM 1128 O O . LYS A 1 148 ? -10.485 0.654 8.749 1.00 97.44 148 LYS A O 1
ATOM 1133 N N . PRO A 1 149 ? -11.702 1.680 10.332 1.00 96.88 149 PRO A N 1
ATOM 1134 C CA . PRO A 1 149 ? -10.732 1.393 11.394 1.00 96.88 149 PRO A CA 1
ATOM 1135 C C . PRO A 1 149 ? -10.475 -0.104 11.591 1.00 96.88 149 PRO A C 1
ATOM 1137 O O . PRO A 1 149 ? -9.384 -0.504 11.978 1.00 96.88 149 PRO A O 1
ATOM 1140 N N . ASN A 1 150 ? -11.476 -0.943 11.307 1.00 97.12 150 ASN A N 1
ATOM 1141 C CA . ASN A 1 150 ? -11.375 -2.399 11.384 1.00 97.12 150 ASN A CA 1
ATOM 1142 C C . ASN A 1 150 ? -10.731 -3.050 10.149 1.00 97.12 150 ASN A C 1
ATOM 1144 O O . ASN A 1 150 ? -10.490 -4.256 10.170 1.00 97.12 150 ASN A O 1
ATOM 1148 N N . TYR A 1 151 ? -10.411 -2.297 9.091 1.00 97.88 151 TYR A N 1
ATOM 1149 C CA . TYR A 1 151 ? -9.722 -2.823 7.913 1.00 97.88 151 TYR A CA 1
ATOM 1150 C C . TYR A 1 151 ? -8.220 -2.521 7.969 1.00 97.88 151 TYR A C 1
ATOM 1152 O O . TYR A 1 151 ? -7.711 -1.578 7.365 1.00 97.88 151 TYR A O 1
ATOM 1160 N N . LEU A 1 152 ? -7.510 -3.351 8.738 1.00 97.56 152 LEU A N 1
ATOM 1161 C CA . LEU A 1 152 ? -6.069 -3.267 8.990 1.00 97.56 152 LEU A CA 1
ATOM 1162 C C . LEU A 1 152 ? -5.252 -3.817 7.802 1.00 97.56 152 LEU A C 1
ATOM 1164 O O . LEU A 1 152 ? -4.719 -4.927 7.867 1.00 97.56 152 LEU A O 1
ATOM 1168 N N . SER A 1 153 ? -5.205 -3.059 6.705 1.00 98.19 153 SER A N 1
ATOM 1169 C CA . SER A 1 153 ? -4.552 -3.409 5.433 1.00 98.19 153 SER A CA 1
ATOM 1170 C C . SER A 1 153 ? -3.908 -2.185 4.790 1.00 98.19 153 SER A C 1
ATOM 1172 O O . SER A 1 153 ? -4.445 -1.089 4.906 1.00 98.19 153 SER A O 1
ATOM 1174 N N . ILE A 1 154 ? -2.825 -2.367 4.030 1.00 98.25 154 ILE A N 1
ATOM 1175 C CA . ILE A 1 154 ? -2.242 -1.296 3.202 1.00 98.25 154 ILE A CA 1
ATOM 1176 C C . ILE A 1 154 ? -3.193 -0.791 2.103 1.00 98.25 154 ILE A C 1
ATOM 1178 O O . ILE A 1 154 ? -3.013 0.312 1.593 1.00 98.25 154 ILE A O 1
ATOM 1182 N N . MET A 1 155 ? -4.223 -1.574 1.760 1.00 98.44 155 MET A N 1
ATOM 1183 C CA . MET A 1 155 ? -5.294 -1.143 0.856 1.00 98.44 155 MET A CA 1
ATOM 1184 C C . MET A 1 155 ? -6.168 -0.037 1.454 1.00 98.44 155 MET A C 1
ATOM 1186 O O . MET A 1 155 ? -6.831 0.681 0.719 1.00 98.44 155 MET A O 1
ATOM 1190 N N . ASN A 1 156 ? -6.175 0.123 2.775 1.00 98.06 156 ASN A N 1
ATOM 1191 C CA . ASN A 1 156 ? -6.884 1.213 3.423 1.00 98.06 156 ASN A CA 1
ATOM 1192 C C . ASN A 1 156 ? -6.060 2.503 3.314 1.00 98.06 156 ASN A C 1
ATOM 1194 O O . ASN A 1 156 ? -4.911 2.533 3.759 1.00 98.06 156 ASN A O 1
ATOM 1198 N N . TYR A 1 157 ? -6.648 3.579 2.788 1.00 96.81 157 TYR A N 1
ATOM 1199 C CA . TYR A 1 157 ? -5.985 4.885 2.676 1.00 96.81 157 TYR A CA 1
ATOM 1200 C C . TYR A 1 157 ? -5.473 5.448 4.005 1.00 96.81 157 TYR A C 1
ATOM 1202 O O . TYR A 1 157 ? -4.489 6.183 3.997 1.00 96.81 157 TYR A O 1
ATOM 1210 N N . GLU A 1 158 ? -6.058 5.054 5.140 1.00 96.56 158 GLU A N 1
ATOM 1211 C CA . GLU A 1 158 ? -5.521 5.395 6.467 1.00 96.56 158 GLU A CA 1
ATOM 1212 C C . GLU A 1 158 ? -4.066 4.923 6.647 1.00 96.56 158 GLU A C 1
ATOM 1214 O O . GLU A 1 158 ? -3.270 5.558 7.336 1.00 96.56 158 GLU A O 1
ATOM 1219 N N . TYR A 1 159 ? -3.706 3.800 6.021 1.00 97.62 159 TYR A N 1
ATOM 1220 C CA . TYR A 1 159 ? -2.436 3.111 6.237 1.00 97.62 159 TYR A CA 1
ATOM 1221 C C . TYR A 1 159 ? -1.528 3.099 5.008 1.00 97.62 159 TYR A C 1
ATOM 1223 O O . TYR A 1 159 ? -0.357 2.765 5.151 1.00 97.62 159 TYR A O 1
ATOM 1231 N N . GLN A 1 160 ? -2.013 3.457 3.814 1.00 96.94 160 GLN A N 1
ATOM 1232 C CA . GLN A 1 160 ? -1.267 3.313 2.553 1.00 96.94 160 GLN A CA 1
ATOM 1233 C C . GLN A 1 160 ? 0.148 3.916 2.600 1.00 96.94 160 GLN A C 1
ATOM 1235 O O . GLN A 1 160 ? 1.091 3.309 2.099 1.00 96.94 160 GLN A O 1
ATOM 1240 N N . LEU A 1 161 ? 0.309 5.104 3.187 1.00 96.75 161 LEU A N 1
ATOM 1241 C CA . LEU A 1 161 ? 1.575 5.850 3.142 1.00 96.75 161 LEU A CA 1
ATOM 1242 C C . LEU A 1 161 ? 2.487 5.607 4.353 1.00 96.75 161 LEU A C 1
ATOM 1244 O O . LEU A 1 161 ? 3.682 5.891 4.284 1.00 96.75 161 LEU A O 1
ATOM 1248 N N . SER A 1 162 ? 1.939 5.101 5.458 1.00 96.25 162 SER A N 1
ATOM 1249 C CA . SER A 1 162 ? 2.628 4.962 6.751 1.00 96.25 162 SER A CA 1
ATOM 1250 C C . SER A 1 162 ? 2.693 3.517 7.259 1.00 96.25 162 SER A C 1
ATOM 1252 O O . SER A 1 162 ? 3.462 3.218 8.172 1.00 96.25 162 SER A O 1
ATOM 1254 N N . GLY A 1 163 ? 1.929 2.607 6.658 1.00 97.75 163 GLY A N 1
ATOM 1255 C CA . GLY A 1 163 ? 1.732 1.234 7.107 1.00 97.75 163 GLY A CA 1
ATOM 1256 C C . GLY A 1 163 ? 0.748 1.121 8.275 1.00 97.75 163 GLY A C 1
ATOM 1257 O O . GLY A 1 163 ? 0.441 2.082 8.975 1.00 97.75 163 GLY A O 1
ATOM 1258 N N . VAL A 1 164 ? 0.262 -0.096 8.515 1.00 97.81 164 VAL A N 1
ATOM 1259 C CA . VAL A 1 164 ? -0.659 -0.411 9.611 1.00 97.81 164 VAL A CA 1
ATOM 1260 C C . VAL A 1 164 ? 0.104 -0.402 10.945 1.00 97.81 164 VAL A C 1
ATOM 1262 O O . VAL A 1 164 ? 1.017 -1.222 11.122 1.00 97.81 164 VAL A O 1
ATOM 1265 N N . PRO A 1 165 ? -0.259 0.457 11.912 1.00 96.88 165 PRO A N 1
ATOM 1266 C CA . PRO A 1 165 ? 0.454 0.563 13.179 1.00 96.88 165 PRO A CA 1
ATOM 1267 C C . PRO A 1 165 ? 0.427 -0.723 14.010 1.00 96.88 165 PRO A C 1
ATOM 1269 O O . PRO A 1 165 ? -0.625 -1.339 14.208 1.00 96.88 165 PRO A O 1
ATOM 1272 N N . ARG A 1 166 ? 1.586 -1.112 14.552 1.00 95.56 166 ARG A N 1
ATOM 1273 C CA . ARG A 1 166 ? 1.731 -2.264 15.456 1.00 95.56 166 ARG A CA 1
ATOM 1274 C C . ARG A 1 166 ? 2.338 -1.851 16.788 1.00 95.56 166 ARG A C 1
ATOM 1276 O O . ARG A 1 166 ? 3.224 -1.008 16.844 1.00 95.56 166 ARG A O 1
ATOM 1283 N N . ALA A 1 167 ? 1.920 -2.522 17.857 1.00 90.38 167 ALA A N 1
ATOM 1284 C CA . ALA A 1 167 ? 2.430 -2.287 19.208 1.00 90.38 167 ALA A CA 1
ATOM 1285 C C . ALA A 1 167 ? 3.943 -2.565 19.341 1.00 90.38 167 ALA A C 1
ATOM 1287 O O . ALA A 1 167 ? 4.589 -2.012 20.221 1.00 90.38 167 ALA A O 1
ATOM 1288 N N . GLY A 1 168 ? 4.517 -3.383 18.449 1.00 83.88 168 GLY A N 1
ATOM 1289 C CA . GLY A 1 168 ? 5.955 -3.677 18.380 1.00 83.88 168 GLY A CA 1
ATOM 1290 C C . GLY A 1 168 ? 6.806 -2.635 17.637 1.00 83.88 168 GLY A C 1
ATOM 1291 O O . GLY A 1 168 ? 7.945 -2.929 17.290 1.00 83.88 168 GLY A O 1
ATOM 1292 N N . GLY A 1 169 ? 6.262 -1.454 17.326 1.00 83.62 169 GLY A N 1
ATOM 1293 C CA . GLY A 1 169 ? 7.000 -0.305 16.782 1.00 83.62 169 GLY A CA 1
ATOM 1294 C C . GLY A 1 169 ? 7.168 -0.278 15.260 1.00 83.62 169 GLY A C 1
ATOM 1295 O O . GLY A 1 169 ? 7.091 0.795 14.669 1.00 83.62 169 GLY A O 1
ATOM 1296 N N . LYS A 1 170 ? 7.347 -1.426 14.591 1.00 89.69 170 LYS A N 1
ATOM 1297 C CA . LYS A 1 170 ? 7.422 -1.467 13.117 1.00 89.69 170 LYS A CA 1
ATOM 1298 C C . LYS A 1 170 ? 6.027 -1.586 12.500 1.00 89.69 170 LYS A C 1
ATOM 1300 O O . LYS A 1 170 ? 5.337 -2.588 12.711 1.00 89.69 170 LYS A O 1
ATOM 1305 N N . ASN A 1 171 ? 5.645 -0.595 11.696 1.00 95.69 171 ASN A N 1
ATOM 1306 C CA . ASN A 1 171 ? 4.392 -0.620 10.945 1.00 95.69 171 ASN A CA 1
ATOM 1307 C C . ASN A 1 171 ? 4.386 -1.750 9.908 1.00 95.69 171 ASN A C 1
ATOM 1309 O O . ASN A 1 171 ? 5.412 -2.127 9.335 1.00 95.69 171 ASN A O 1
ATOM 1313 N N . TYR A 1 172 ? 3.205 -2.313 9.682 1.00 96.25 172 TYR A N 1
ATOM 1314 C CA . TYR A 1 172 ? 2.986 -3.422 8.767 1.00 96.25 172 TYR A CA 1
ATOM 1315 C C . TYR A 1 172 ? 2.480 -2.926 7.413 1.00 96.25 172 TYR A C 1
ATOM 1317 O O . TYR A 1 172 ? 1.425 -2.312 7.334 1.00 96.25 172 TYR A O 1
ATOM 1325 N N . PHE A 1 173 ? 3.208 -3.234 6.341 1.00 97.69 173 PHE A N 1
ATOM 1326 C CA . PHE A 1 173 ? 2.905 -2.759 4.983 1.00 97.69 173 PHE A CA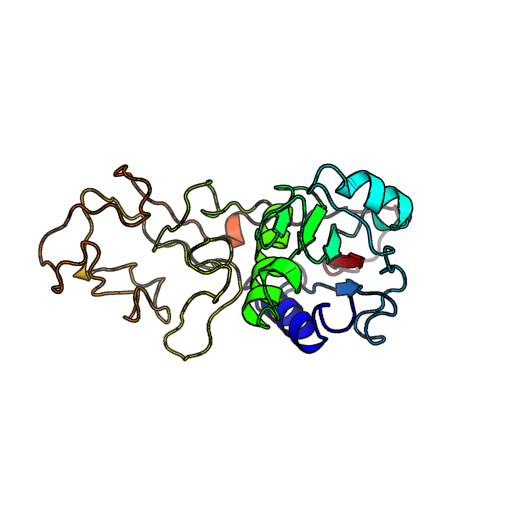 1
ATOM 1327 C C . PHE A 1 173 ? 2.146 -3.775 4.116 1.00 97.69 173 PHE A C 1
ATOM 1329 O O . PHE A 1 173 ? 2.052 -3.602 2.907 1.00 97.69 173 PHE A O 1
ATOM 1336 N N . GLY A 1 174 ? 1.639 -4.860 4.706 1.00 97.19 174 GLY A N 1
ATOM 1337 C CA . GLY A 1 174 ? 0.930 -5.900 3.963 1.00 97.19 174 GLY A CA 1
ATOM 1338 C C . GLY A 1 174 ? -0.590 -5.802 4.037 1.00 97.19 174 GLY A C 1
ATOM 1339 O O . GLY A 1 174 ? -1.170 -4.855 4.569 1.00 97.19 174 GLY A O 1
ATOM 1340 N N . TYR A 1 175 ? -1.227 -6.831 3.492 1.00 98.00 175 TYR A N 1
ATOM 1341 C CA . TYR A 1 175 ? -2.678 -6.959 3.434 1.00 98.00 175 TYR A CA 1
ATOM 1342 C C . TYR A 1 175 ? -3.273 -7.498 4.739 1.00 98.00 175 TYR A C 1
ATOM 1344 O O . TYR A 1 175 ? -2.594 -8.169 5.519 1.00 98.00 175 TYR A O 1
ATOM 1352 N N . SER A 1 176 ? -4.564 -7.265 4.972 1.00 97.25 176 SER A N 1
ATOM 1353 C CA . SER A 1 176 ? -5.238 -7.793 6.154 1.00 97.25 176 SER A CA 1
ATOM 1354 C C . SER A 1 176 ? -5.257 -9.319 6.129 1.00 97.25 176 SER A C 1
ATOM 1356 O O . SER A 1 176 ? -5.769 -9.951 5.205 1.00 97.25 176 SER A O 1
ATOM 1358 N N . THR A 1 177 ? -4.702 -9.933 7.170 1.00 95.25 177 THR A N 1
ATOM 1359 C CA . THR A 1 177 ? -4.619 -11.393 7.290 1.00 95.25 177 THR A CA 1
ATOM 1360 C C . THR A 1 177 ? -5.785 -11.996 8.064 1.00 95.25 177 THR A C 1
ATOM 1362 O O . THR A 1 177 ? -6.049 -13.192 7.937 1.00 95.25 177 THR A O 1
ATOM 1365 N N . HIS A 1 178 ? -6.542 -11.174 8.790 1.00 93.56 178 HIS A N 1
ATOM 1366 C CA . HIS A 1 178 ? -7.628 -11.603 9.664 1.00 93.56 178 HIS A CA 1
ATOM 1367 C C . HIS A 1 178 ? -8.937 -10.922 9.294 1.00 93.56 178 HIS A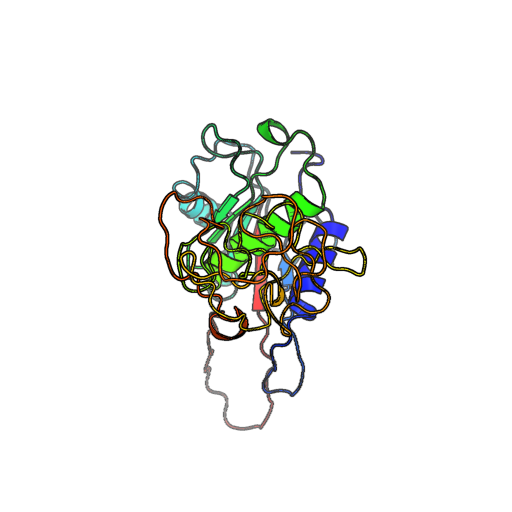 C 1
ATOM 1369 O O . HIS A 1 178 ? -8.973 -9.794 8.812 1.00 93.56 178 HIS A O 1
ATOM 1375 N N . GLU A 1 179 ? -10.030 -11.634 9.536 1.00 93.94 179 GLU A N 1
ATOM 1376 C CA . GLU A 1 179 ? -11.355 -11.039 9.500 1.00 93.94 179 GLU A CA 1
ATOM 1377 C C . GLU A 1 179 ? -11.591 -10.306 10.819 1.00 93.94 179 GLU A C 1
ATOM 1379 O O . GLU A 1 179 ? -11.428 -10.887 11.896 1.00 93.94 179 GLU A O 1
ATOM 1384 N N . HIS A 1 180 ? -11.942 -9.029 10.727 1.00 94.56 180 HIS A N 1
ATOM 1385 C CA . HIS A 1 180 ? -12.230 -8.199 11.887 1.00 94.56 180 HIS A CA 1
ATOM 1386 C C . HIS A 1 180 ? -13.734 -8.017 12.027 1.00 94.56 180 HIS A C 1
ATOM 1388 O O . HIS A 1 180 ? -14.490 -8.072 11.053 1.00 94.56 180 HIS A O 1
ATOM 1394 N N . MET A 1 181 ? -14.173 -7.832 13.267 1.00 93.06 181 MET A N 1
ATOM 1395 C CA . MET A 1 181 ? -15.595 -7.725 13.566 1.00 93.06 181 MET A CA 1
ATOM 1396 C C . MET A 1 181 ? -16.181 -6.498 12.862 1.00 93.06 181 MET A C 1
ATOM 1398 O O . MET A 1 181 ? -15.504 -5.466 12.785 1.00 93.06 181 MET A O 1
ATOM 1402 N N . PRO A 1 182 ? -17.417 -6.585 12.345 1.00 96.81 182 PRO A N 1
ATOM 1403 C CA . PRO A 1 182 ? -18.085 -5.421 11.793 1.00 96.81 182 PRO A CA 1
ATOM 1404 C C . PRO A 1 182 ? -18.233 -4.317 12.844 1.00 96.81 182 PRO A C 1
ATOM 1406 O O . PRO A 1 182 ? -18.519 -4.613 14.004 1.00 96.81 182 PRO A O 1
ATOM 1409 N N . LEU A 1 183 ? -18.065 -3.066 12.426 1.00 97.88 183 LEU A N 1
ATOM 1410 C CA . LEU A 1 183 ? -18.360 -1.892 13.245 1.00 97.88 183 LEU A CA 1
ATOM 1411 C C . LEU A 1 183 ? -19.698 -1.321 12.784 1.00 97.88 183 LEU A C 1
ATOM 1413 O O . LEU A 1 183 ? -19.800 -0.874 11.646 1.00 97.88 183 LEU A O 1
ATOM 1417 N N . ASP A 1 184 ? -20.725 -1.387 13.627 1.00 98.31 184 ASP A N 1
ATOM 1418 C CA . ASP A 1 184 ? -21.979 -0.669 13.397 1.00 98.31 184 ASP A CA 1
ATOM 1419 C C . ASP A 1 184 ? -21.831 0.748 13.945 1.00 98.31 184 ASP A C 1
ATOM 1421 O O . ASP A 1 184 ? -21.809 0.940 15.156 1.00 98.31 184 ASP A O 1
ATOM 1425 N N . GLU A 1 185 ? -21.729 1.736 13.060 1.00 98.44 185 GLU A N 1
ATOM 1426 C CA . GLU A 1 185 ? -21.484 3.142 13.408 1.00 98.44 185 GLU A CA 1
ATOM 1427 C C . GLU A 1 185 ? -22.607 3.783 14.227 1.00 98.44 185 GLU A C 1
ATOM 1429 O O . GLU A 1 185 ? -22.438 4.879 14.756 1.00 98.44 185 GLU A O 1
ATOM 1434 N N . LYS A 1 186 ? -23.748 3.103 14.364 1.00 98.44 186 LYS A N 1
ATOM 1435 C CA . LYS A 1 186 ? -24.840 3.509 15.254 1.00 98.44 186 LYS A CA 1
ATOM 1436 C C . LYS A 1 186 ? -24.707 2.939 16.670 1.00 98.44 186 LYS A C 1
ATOM 1438 O O . LYS A 1 186 ? -25.371 3.443 17.568 1.00 98.44 186 LYS A O 1
ATOM 1443 N N . ASN A 1 187 ? -23.904 1.888 16.857 1.00 98.19 187 ASN A N 1
ATOM 1444 C CA . ASN A 1 187 ? -23.831 1.087 18.083 1.00 98.19 187 ASN A CA 1
ATOM 1445 C C . ASN A 1 187 ? -22.402 0.555 18.333 1.00 98.19 187 ASN A C 1
ATOM 1447 O O . ASN A 1 187 ? -22.171 -0.655 18.410 1.00 98.19 187 ASN A O 1
ATOM 1451 N N . LEU A 1 188 ? -21.422 1.450 18.448 1.00 98.31 188 LEU A N 1
ATOM 1452 C CA . LEU A 1 188 ? -20.016 1.101 18.652 1.00 98.31 188 LEU A CA 1
ATOM 1453 C C . LEU A 1 188 ? -19.711 0.832 20.129 1.00 98.31 188 LEU A C 1
ATOM 1455 O O . LEU A 1 188 ? -19.955 1.682 20.979 1.00 98.31 188 LEU A O 1
ATOM 1459 N N . ASP A 1 189 ? -19.122 -0.325 20.434 1.00 97.94 189 ASP A N 1
ATOM 1460 C CA . ASP A 1 189 ? -18.634 -0.666 21.778 1.00 97.94 189 ASP A CA 1
ATOM 1461 C C . ASP A 1 189 ? -17.149 -0.299 21.919 1.00 97.94 189 ASP A C 1
ATOM 1463 O O . ASP A 1 189 ? -16.256 -1.028 21.472 1.00 97.94 189 ASP A O 1
ATOM 1467 N N . GLU A 1 190 ? -16.880 0.838 22.558 1.00 97.88 190 GLU A N 1
ATOM 1468 C CA . GLU A 1 190 ? -15.525 1.368 22.731 1.00 97.88 190 GLU A CA 1
ATOM 1469 C C . GLU A 1 190 ? -14.637 0.464 23.592 1.00 97.88 190 GLU A C 1
ATOM 1471 O O . GLU A 1 190 ? -13.453 0.281 23.296 1.00 97.88 190 GLU A O 1
ATOM 1476 N N . ARG A 1 191 ? -15.199 -0.191 24.617 1.00 97.50 191 ARG A N 1
ATOM 1477 C CA . ARG A 1 191 ? -14.447 -1.112 25.490 1.00 97.50 191 ARG A CA 1
ATOM 1478 C C . ARG A 1 191 ? -13.937 -2.316 24.708 1.00 97.50 191 ARG A C 1
ATOM 1480 O O . ARG A 1 191 ? -12.810 -2.767 24.920 1.00 97.50 191 ARG A O 1
ATOM 1487 N N . ARG A 1 192 ? -14.739 -2.810 23.763 1.00 96.75 192 ARG A N 1
ATOM 1488 C CA . ARG A 1 192 ? -14.364 -3.917 22.875 1.00 96.75 192 ARG A CA 1
ATOM 1489 C C . ARG A 1 192 ? -13.377 -3.502 21.782 1.00 96.75 192 ARG A C 1
ATOM 1491 O O . ARG A 1 192 ? -12.606 -4.346 21.320 1.00 96.75 192 ARG A O 1
ATOM 1498 N N . GLY A 1 193 ? -13.375 -2.234 21.372 1.00 96.69 193 GLY A N 1
ATOM 1499 C CA . GLY A 1 193 ? -12.546 -1.744 20.271 1.00 96.69 193 GLY A CA 1
ATOM 1500 C C . GLY A 1 193 ? -12.754 -2.565 18.993 1.00 96.69 193 GLY A C 1
ATOM 1501 O O . GLY A 1 193 ? -13.879 -2.898 18.626 1.00 96.69 193 GLY A O 1
ATOM 1502 N N . LEU A 1 194 ? -11.665 -2.951 18.324 1.00 97.00 194 LEU A N 1
ATOM 1503 C CA . LEU A 1 194 ? -11.702 -3.790 17.116 1.00 97.00 194 LEU A CA 1
ATOM 1504 C C . LEU A 1 194 ? -11.711 -5.305 17.414 1.00 97.00 194 LEU A C 1
ATOM 1506 O O . LEU A 1 194 ? -11.739 -6.124 16.491 1.00 97.00 194 LEU A O 1
ATOM 1510 N N . GLY A 1 195 ? -11.697 -5.694 18.695 1.00 96.25 195 GLY A N 1
ATOM 1511 C CA . GLY A 1 195 ? -11.716 -7.083 19.161 1.00 96.25 195 GLY A CA 1
ATOM 1512 C C . GLY A 1 195 ? -10.391 -7.836 19.091 1.00 96.25 195 GLY A C 1
ATOM 1513 O O . GLY A 1 195 ? -9.375 -7.344 18.607 1.00 96.25 195 GLY A O 1
ATOM 1514 N N . ALA A 1 196 ? -10.421 -9.086 19.565 1.00 96.06 196 ALA A N 1
ATOM 1515 C CA . ALA A 1 196 ? -9.231 -9.913 19.781 1.00 96.06 196 ALA A CA 1
ATOM 1516 C C . ALA A 1 196 ? -8.362 -10.122 18.526 1.00 96.06 196 ALA A C 1
ATOM 1518 O O . ALA A 1 196 ? -7.141 -10.173 18.639 1.00 96.06 196 ALA A O 1
ATOM 1519 N N . ASN A 1 197 ? -8.960 -10.178 17.330 1.00 95.94 197 ASN A N 1
ATOM 1520 C CA . ASN A 1 197 ? -8.210 -10.342 16.077 1.00 95.94 197 ASN A CA 1
ATOM 1521 C C . ASN A 1 197 ? -7.321 -9.132 15.735 1.00 95.94 197 ASN A C 1
ATOM 1523 O O . ASN A 1 197 ? -6.371 -9.282 14.973 1.00 95.94 197 ASN A O 1
ATOM 1527 N N . ALA A 1 198 ? -7.575 -7.967 16.340 1.00 96.56 198 ALA A N 1
ATOM 1528 C CA . ALA A 1 198 ? -6.724 -6.784 16.225 1.00 96.56 198 ALA A CA 1
ATOM 1529 C C . ALA A 1 198 ? -5.598 -6.747 17.281 1.00 96.56 198 ALA A C 1
ATOM 1531 O O . ALA A 1 198 ? -4.953 -5.712 17.478 1.00 96.56 198 ALA A O 1
ATOM 1532 N N . TYR A 1 199 ? -5.357 -7.842 18.014 1.00 95.88 199 TYR A N 1
ATOM 1533 C CA . TYR A 1 199 ? -4.267 -7.906 18.986 1.00 95.88 199 TYR A CA 1
ATOM 1534 C C . TYR A 1 199 ? -2.911 -7.657 18.307 1.00 95.88 199 TYR A C 1
ATOM 1536 O O . TYR A 1 199 ? -2.643 -8.137 17.208 1.00 95.88 199 TYR A O 1
ATOM 1544 N N . GLY A 1 200 ? -2.052 -6.871 18.959 1.00 95.44 200 GLY A N 1
ATOM 1545 C CA . GLY A 1 200 ? -0.761 -6.447 18.409 1.00 95.44 200 GLY A CA 1
ATOM 1546 C C . GLY A 1 200 ? -0.821 -5.256 17.442 1.00 95.44 200 GLY A C 1
ATOM 1547 O O . GLY A 1 200 ? 0.233 -4.705 17.121 1.00 95.44 200 GLY A O 1
ATOM 1548 N N . TYR A 1 201 ? -2.010 -4.810 17.029 1.00 97.00 201 TYR A N 1
ATOM 1549 C CA . TYR A 1 201 ? -2.203 -3.594 16.234 1.00 97.00 201 TYR A CA 1
ATOM 1550 C C . TYR A 1 201 ? -2.566 -2.391 17.105 1.00 97.00 201 TYR A C 1
ATOM 1552 O O . TYR A 1 201 ? -3.028 -2.545 18.242 1.00 97.00 201 TYR A O 1
ATOM 1560 N N . LEU A 1 202 ? -2.359 -1.189 16.565 1.00 96.50 202 LEU A N 1
ATOM 1561 C CA . LEU A 1 202 ? -2.779 0.060 17.194 1.00 96.50 202 LEU A CA 1
ATOM 1562 C C . LEU A 1 202 ? -3.870 0.750 16.369 1.00 96.50 202 LEU A C 1
ATOM 1564 O O . LEU A 1 202 ? -3.815 0.775 15.144 1.00 96.50 202 LEU A O 1
ATOM 1568 N N . CYS A 1 203 ? -4.837 1.346 17.058 1.00 94.38 203 CYS A N 1
ATOM 1569 C CA . CYS A 1 203 ? -5.841 2.243 16.503 1.00 94.38 203 CYS A CA 1
ATOM 1570 C C . CYS A 1 203 ? -5.722 3.568 17.257 1.00 94.38 203 CYS A C 1
ATOM 1572 O O . CYS A 1 203 ? -5.740 3.572 18.489 1.00 94.38 203 CYS A O 1
ATOM 1574 N N . LYS A 1 204 ? -5.512 4.681 16.540 1.00 88.00 204 LYS A N 1
ATOM 1575 C CA . LYS A 1 204 ? -5.283 6.011 17.142 1.00 88.00 204 LYS A CA 1
ATOM 1576 C C . LYS A 1 204 ? -4.193 5.999 18.241 1.00 88.00 204 LYS A C 1
ATOM 1578 O O . LYS A 1 204 ? -4.338 6.605 19.297 1.00 88.00 204 LYS A O 1
ATOM 1583 N N . GLY A 1 205 ? -3.112 5.240 18.023 1.00 90.25 205 GLY A N 1
ATOM 1584 C CA . GLY A 1 205 ? -1.989 5.116 18.967 1.00 90.25 205 GLY A CA 1
ATOM 1585 C C . GLY A 1 205 ? -2.258 4.273 20.225 1.00 90.25 205 GLY A C 1
ATOM 1586 O O . GLY A 1 205 ? -1.380 4.157 21.077 1.00 90.25 205 GLY A O 1
ATOM 1587 N N . LYS A 1 206 ? -3.440 3.662 20.358 1.00 93.25 206 LYS A N 1
ATOM 1588 C CA . LYS A 1 206 ? -3.810 2.770 21.469 1.00 93.25 206 LYS A CA 1
ATOM 1589 C C . LYS A 1 206 ? -3.976 1.331 20.980 1.00 93.25 206 LYS A C 1
ATOM 1591 O O . LYS A 1 206 ? -4.177 1.129 19.785 1.00 93.25 206 LYS A O 1
ATOM 1596 N N . PRO A 1 207 ? -3.886 0.313 21.855 1.00 96.25 207 PRO A N 1
ATOM 1597 C CA . PRO A 1 207 ? -4.111 -1.071 21.451 1.00 96.25 207 PRO A CA 1
ATOM 1598 C C . PRO A 1 207 ? -5.468 -1.239 20.763 1.00 96.25 207 PRO A C 1
ATOM 1600 O O . PRO A 1 207 ? -6.500 -0.976 21.358 1.00 96.25 207 PRO A O 1
ATOM 1603 N N . ALA A 1 208 ? -5.476 -1.706 19.519 1.00 96.69 208 ALA A N 1
ATOM 1604 C CA . ALA A 1 208 ? -6.688 -1.729 18.704 1.00 96.69 208 ALA A CA 1
ATOM 1605 C C . ALA A 1 208 ? -7.751 -2.725 19.204 1.00 96.69 208 ALA A C 1
ATOM 1607 O O . ALA A 1 208 ? -8.938 -2.567 18.940 1.00 96.69 208 ALA A O 1
ATOM 1608 N N . HIS A 1 209 ? -7.333 -3.760 19.933 1.00 97.12 209 HIS A N 1
ATOM 1609 C CA . HIS A 1 209 ? -8.188 -4.866 20.367 1.00 97.12 209 HIS A CA 1
ATOM 1610 C C . HIS A 1 209 ? -9.115 -4.556 21.553 1.00 97.12 209 HIS A C 1
ATOM 1612 O O . HIS A 1 209 ? -9.849 -5.451 21.969 1.00 97.12 209 HIS A O 1
ATOM 1618 N N . ARG A 1 210 ? -9.036 -3.351 22.139 1.00 96.62 210 ARG A N 1
ATOM 1619 C CA . ARG A 1 210 ? -9.847 -2.912 23.288 1.00 96.62 210 ARG A CA 1
ATOM 1620 C C . ARG A 1 210 ? -9.740 -1.406 23.503 1.00 96.62 210 ARG A C 1
ATOM 1622 O O . ARG A 1 210 ? -8.722 -0.827 23.146 1.00 96.62 210 ARG A O 1
ATOM 1629 N N . ASN A 1 211 ? -10.713 -0.820 24.194 1.00 96.50 211 ASN A N 1
ATOM 1630 C CA . ASN A 1 211 ? -10.676 0.566 24.677 1.00 96.50 211 ASN A CA 1
ATOM 1631 C C . ASN A 1 211 ? -10.301 1.576 23.576 1.00 96.50 211 ASN A C 1
ATOM 1633 O O . ASN A 1 211 ? -9.356 2.355 23.726 1.00 96.50 211 ASN A O 1
ATOM 1637 N N . VAL A 1 212 ? -11.017 1.520 22.453 1.00 97.06 212 VAL A N 1
ATOM 1638 C CA . VAL A 1 212 ? -10.887 2.486 21.359 1.00 97.06 212 VAL A CA 1
ATOM 1639 C C . VAL A 1 212 ? -11.991 3.522 21.512 1.00 97.06 212 VAL A C 1
ATOM 1641 O O . VAL A 1 212 ? -13.153 3.199 21.298 1.00 97.06 212 VAL A O 1
ATOM 1644 N N . ASP A 1 213 ? -11.604 4.752 21.844 1.00 97.12 213 ASP A N 1
ATOM 1645 C CA . ASP A 1 213 ? -12.479 5.930 21.825 1.00 97.12 213 ASP A CA 1
ATOM 1646 C C . ASP A 1 213 ? -12.860 6.224 20.360 1.00 97.12 213 ASP A C 1
ATOM 1648 O O . ASP A 1 213 ? -12.061 6.741 19.558 1.00 97.12 213 ASP A O 1
ATOM 1652 N N . PHE A 1 214 ? -14.046 5.774 19.957 1.00 97.00 214 PHE A N 1
ATOM 1653 C CA . PHE A 1 214 ? -14.544 5.890 18.596 1.00 97.00 214 PHE A CA 1
ATOM 1654 C C . PHE A 1 214 ? -15.107 7.287 18.347 1.00 97.00 214 PHE A C 1
ATOM 1656 O O . PHE A 1 214 ? -14.773 7.871 17.307 1.00 97.00 214 PHE A O 1
ATOM 1663 N N . ASN A 1 215 ? -15.879 7.826 19.296 1.00 96.50 215 ASN A N 1
ATOM 1664 C CA . ASN A 1 215 ? -16.546 9.127 19.174 1.00 96.50 215 ASN A CA 1
ATOM 1665 C C . ASN A 1 215 ? -15.615 10.331 19.443 1.00 96.50 215 ASN A C 1
ATOM 1667 O O . ASN A 1 215 ? -15.977 11.463 19.123 1.00 96.50 215 ASN A O 1
ATOM 1671 N N . LYS A 1 216 ? -14.392 10.079 19.926 1.00 95.62 216 LYS A N 1
ATOM 1672 C CA . LYS A 1 216 ? -13.337 11.058 20.228 1.00 95.62 216 LYS A CA 1
ATOM 1673 C C . LYS A 1 216 ? -13.719 12.028 21.353 1.00 95.62 216 LYS A C 1
ATOM 1675 O O . LYS A 1 216 ? -13.270 13.176 21.334 1.00 95.62 216 LYS A O 1
ATOM 1680 N N . ASN A 1 217 ? -14.541 11.602 22.311 1.00 96.44 217 ASN A N 1
ATOM 1681 C CA . ASN A 1 217 ? -14.940 12.432 23.452 1.00 96.44 217 ASN A CA 1
ATOM 1682 C C . ASN A 1 217 ? -13.896 12.448 24.588 1.00 96.44 217 ASN A C 1
ATOM 1684 O O . ASN A 1 217 ? -14.053 13.201 25.551 1.00 96.44 217 ASN A O 1
ATOM 1688 N N . GLY A 1 218 ? -12.820 11.661 24.469 1.00 95.75 218 GLY A N 1
ATOM 1689 C CA . GLY A 1 218 ? -11.720 11.608 25.428 1.00 95.75 218 GLY A CA 1
ATOM 1690 C C . GLY A 1 218 ? -11.912 10.607 26.569 1.00 95.75 218 GLY A C 1
ATOM 1691 O O . GLY A 1 218 ? -11.027 10.501 27.422 1.00 95.75 218 GLY A O 1
ATOM 1692 N N . VAL A 1 219 ? -13.018 9.861 26.599 1.00 96.62 219 VAL A N 1
ATOM 1693 C CA . VAL A 1 219 ? -13.272 8.774 27.554 1.00 96.62 219 VAL A CA 1
ATOM 1694 C C . VAL A 1 219 ? -13.602 7.476 26.811 1.00 96.62 219 VAL A C 1
ATOM 1696 O O . VAL A 1 219 ? -13.702 7.459 25.595 1.00 96.62 219 VAL A O 1
ATOM 1699 N N . ILE A 1 220 ? -13.679 6.360 27.541 1.00 97.94 220 ILE A N 1
ATOM 1700 C CA . ILE A 1 220 ? -14.182 5.094 26.997 1.00 97.94 220 ILE A CA 1
ATOM 1701 C C . ILE A 1 220 ? -15.590 4.896 27.540 1.00 97.94 220 ILE A C 1
ATOM 1703 O O . ILE A 1 220 ? -15.762 4.640 28.736 1.00 97.94 220 ILE A O 1
ATOM 1707 N N . ASP A 1 221 ? -16.581 5.015 26.667 1.00 98.44 221 ASP A N 1
ATOM 1708 C CA . ASP A 1 221 ? -17.987 4.909 27.026 1.00 98.44 221 ASP A CA 1
ATOM 1709 C C . ASP A 1 221 ? -18.369 3.474 27.431 1.00 98.44 221 ASP A C 1
ATOM 1711 O O . ASP A 1 221 ? -17.996 2.472 26.811 1.00 98.44 221 ASP A O 1
ATOM 1715 N N . ALA A 1 222 ? -19.137 3.356 28.520 1.00 97.12 222 ALA A N 1
ATOM 1716 C CA . ALA A 1 222 ? -19.635 2.065 28.999 1.00 97.12 222 ALA A CA 1
ATOM 1717 C C . ALA A 1 222 ? -20.812 1.536 28.160 1.00 97.12 222 ALA A C 1
ATOM 1719 O O . ALA A 1 222 ? -21.050 0.324 28.137 1.00 97.12 222 ALA A O 1
ATOM 1720 N N . GLN A 1 223 ? -21.543 2.443 27.506 1.00 97.75 223 GLN A N 1
ATOM 1721 C CA . GLN A 1 223 ? -22.669 2.153 26.621 1.00 97.75 223 GLN A CA 1
ATOM 1722 C C . GLN A 1 223 ? -22.262 2.352 25.156 1.00 97.75 223 GLN A C 1
ATOM 1724 O O . GLN A 1 223 ? -21.346 3.130 24.896 1.00 97.75 223 GLN A O 1
ATOM 1729 N N . PRO A 1 224 ? -22.925 1.676 24.199 1.00 97.88 224 PRO A N 1
ATOM 1730 C CA . PRO A 1 224 ? -22.642 1.876 22.787 1.00 97.88 224 PRO A CA 1
ATOM 1731 C C . PRO A 1 224 ? -22.818 3.333 22.354 1.00 97.88 224 PRO A C 1
ATOM 1733 O O . PRO A 1 224 ? -23.759 4.006 22.779 1.00 97.88 224 PRO A O 1
ATOM 1736 N N . VAL A 1 225 ? -21.937 3.791 21.469 1.00 98.38 225 VAL A N 1
ATOM 1737 C CA . VAL A 1 225 ? -21.942 5.160 20.940 1.00 98.38 225 VAL A CA 1
ATOM 1738 C C . VAL A 1 225 ? -22.200 5.168 19.442 1.00 98.38 225 VAL A C 1
ATOM 1740 O O . VAL A 1 225 ? -21.873 4.215 18.733 1.00 98.38 225 VAL A O 1
ATOM 1743 N N . ALA A 1 226 ? -22.760 6.267 18.946 1.00 98.25 226 ALA A N 1
ATOM 1744 C CA . ALA A 1 226 ? -22.896 6.501 17.518 1.00 98.25 226 ALA A CA 1
ATOM 1745 C C . ALA A 1 226 ? -21.784 7.445 17.046 1.00 98.25 226 ALA A C 1
ATOM 1747 O O . ALA A 1 226 ? -21.658 8.561 17.553 1.00 98.25 226 ALA A O 1
ATOM 1748 N N . ALA A 1 227 ? -20.986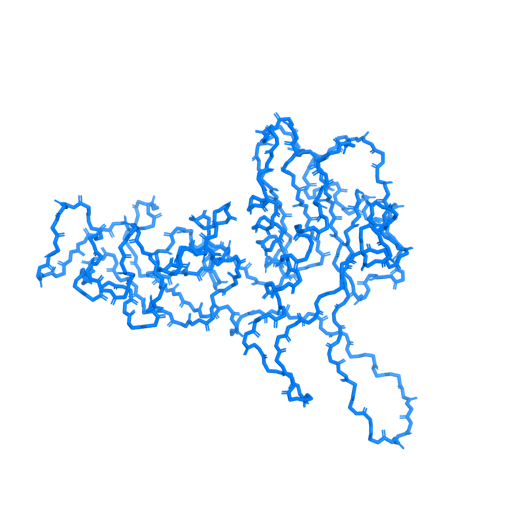 7.010 16.075 1.00 97.94 227 ALA A N 1
ATOM 1749 C CA . ALA A 1 227 ? -19.937 7.818 15.469 1.00 97.94 227 ALA A CA 1
ATOM 1750 C C . ALA A 1 227 ? -19.663 7.354 14.037 1.00 97.94 227 ALA A C 1
ATOM 1752 O O . ALA A 1 227 ? -19.543 6.161 13.777 1.00 97.94 227 ALA A O 1
ATOM 1753 N N . ASP A 1 228 ? -19.521 8.314 13.127 1.00 97.81 228 ASP A N 1
ATOM 1754 C CA . ASP A 1 228 ? -18.965 8.089 11.793 1.00 97.81 228 ASP A CA 1
ATOM 1755 C C . ASP A 1 228 ? -17.446 7.918 11.929 1.00 97.81 228 ASP A C 1
ATOM 1757 O O . ASP A 1 228 ? -16.709 8.886 12.151 1.00 97.81 228 ASP A O 1
ATOM 1761 N N . VAL A 1 229 ? -16.982 6.669 11.891 1.00 97.25 229 VAL A N 1
ATOM 1762 C CA . VAL A 1 229 ? -15.578 6.334 12.161 1.00 97.25 229 VAL A CA 1
ATOM 1763 C C . VAL A 1 229 ? -14.745 6.220 10.893 1.00 97.25 229 VAL A C 1
ATOM 1765 O O . VAL A 1 229 ? -13.519 6.182 11.005 1.00 97.25 229 VAL A O 1
ATOM 1768 N N . ASN A 1 230 ? -15.379 6.191 9.716 1.00 96.81 230 ASN A N 1
ATOM 1769 C CA . ASN A 1 230 ? -14.691 6.250 8.427 1.00 96.81 230 ASN A CA 1
ATOM 1770 C C . ASN A 1 230 ? -14.754 7.635 7.748 1.00 96.81 230 ASN A C 1
ATOM 1772 O O . ASN A 1 230 ? -14.084 7.861 6.742 1.00 96.81 230 ASN A O 1
ATOM 1776 N N . GLY A 1 231 ? -15.509 8.581 8.311 1.00 96.44 231 GLY A N 1
ATOM 1777 C CA . GLY A 1 231 ? -15.534 9.987 7.914 1.00 96.44 231 GLY A CA 1
ATOM 1778 C C . GLY A 1 231 ? -16.311 10.279 6.629 1.00 96.44 231 GLY A C 1
ATOM 1779 O O . GLY A 1 231 ? -16.123 11.348 6.039 1.00 96.44 231 GLY A O 1
ATOM 1780 N N . ASN A 1 232 ? -17.165 9.360 6.165 1.00 95.62 232 ASN A N 1
ATOM 1781 C CA . ASN A 1 232 ? -17.905 9.516 4.906 1.00 95.62 232 ASN A CA 1
ATOM 1782 C C . ASN A 1 232 ? -19.241 10.284 5.062 1.00 95.62 232 ASN A C 1
ATOM 1784 O O . ASN A 1 232 ? -19.977 10.466 4.086 1.00 95.62 232 ASN A O 1
ATOM 1788 N N . ARG A 1 233 ? -19.543 10.769 6.275 1.00 96.00 233 ARG A N 1
ATOM 1789 C CA . ARG A 1 233 ? -20.766 11.481 6.685 1.00 96.00 233 ARG A CA 1
ATOM 1790 C C . ARG A 1 233 ? -22.033 10.623 6.656 1.00 96.00 233 ARG A C 1
ATOM 1792 O O . ARG A 1 233 ? -23.138 11.168 6.586 1.00 96.00 233 ARG A O 1
ATOM 1799 N N . ARG A 1 234 ? -21.910 9.293 6.691 1.00 95.62 234 ARG A N 1
ATOM 1800 C CA . ARG A 1 234 ? -23.031 8.343 6.694 1.00 95.62 234 ARG A CA 1
ATOM 1801 C C . ARG A 1 234 ? -22.767 7.220 7.688 1.00 95.62 234 ARG A C 1
ATOM 1803 O O . ARG A 1 234 ? -21.794 6.501 7.561 1.00 95.62 234 ARG A O 1
ATOM 1810 N N . MET A 1 235 ? -23.701 6.991 8.609 1.00 97.06 235 MET A N 1
ATOM 1811 C CA . MET A 1 235 ? -23.600 5.853 9.526 1.00 97.06 235 MET A CA 1
ATOM 1812 C C . MET A 1 235 ? -24.011 4.550 8.841 1.00 97.06 235 MET A C 1
ATOM 1814 O O . MET A 1 235 ? -25.139 4.414 8.349 1.00 97.06 235 MET A O 1
ATOM 1818 N N . SER A 1 236 ? -23.110 3.579 8.863 1.00 97.19 236 SER A N 1
ATOM 1819 C CA . SER A 1 236 ? -23.248 2.283 8.215 1.00 97.19 236 SER A CA 1
ATOM 1820 C C . SER A 1 236 ? -22.635 1.157 9.058 1.00 97.19 236 SER A C 1
ATOM 1822 O O . SER A 1 236 ? -22.153 1.365 10.169 1.00 97.19 236 SER A O 1
ATOM 1824 N N . THR A 1 237 ? -22.679 -0.076 8.546 1.00 97.88 237 THR A N 1
ATOM 1825 C CA . THR A 1 237 ? -21.925 -1.187 9.135 1.00 97.88 237 THR A CA 1
ATOM 1826 C C . THR A 1 237 ? -20.673 -1.453 8.311 1.00 97.88 237 THR A C 1
ATOM 1828 O O . THR A 1 237 ? -20.747 -2.011 7.214 1.00 97.88 237 THR A O 1
ATOM 1831 N N . LEU A 1 238 ? -19.514 -1.128 8.873 1.00 97.94 238 LEU A N 1
ATOM 1832 C CA . LEU A 1 238 ? -18.215 -1.308 8.238 1.00 97.94 238 LEU A CA 1
ATOM 1833 C C . LEU A 1 238 ? -17.746 -2.751 8.409 1.00 97.94 238 LEU A C 1
ATOM 1835 O O . LEU A 1 238 ? -17.430 -3.194 9.516 1.00 97.94 238 LEU A O 1
ATOM 1839 N N . ARG A 1 239 ? -17.686 -3.509 7.313 1.00 97.00 239 ARG A N 1
ATOM 1840 C CA . ARG A 1 239 ? -17.209 -4.901 7.306 1.00 97.00 239 ARG A CA 1
ATOM 1841 C C . ARG A 1 239 ? -15.753 -4.962 6.855 1.00 97.00 239 ARG A C 1
ATOM 1843 O O . ARG A 1 239 ? -15.371 -4.271 5.917 1.00 97.00 239 ARG A O 1
ATOM 1850 N N . ALA A 1 240 ? -14.959 -5.830 7.477 1.00 95.75 240 ALA A N 1
ATOM 1851 C CA . ALA A 1 240 ? -13.541 -5.990 7.165 1.00 95.75 240 ALA A CA 1
ATOM 1852 C C . ALA A 1 240 ? -13.181 -7.476 7.023 1.00 95.75 240 ALA A C 1
ATOM 1854 O O . ALA A 1 240 ? -12.765 -8.143 7.974 1.00 95.75 240 ALA A O 1
ATOM 1855 N N . LYS A 1 241 ? -13.377 -8.007 5.811 1.00 94.12 241 LYS A N 1
ATOM 1856 C CA . LYS A 1 241 ? -12.944 -9.366 5.464 1.00 94.12 241 LYS A CA 1
ATOM 1857 C C . LYS A 1 241 ? -11.417 -9.419 5.375 1.00 94.12 241 LYS A C 1
ATOM 1859 O O . LYS A 1 241 ? -10.786 -8.450 4.971 1.00 94.12 241 LYS A O 1
ATOM 1864 N N . SER A 1 242 ? -10.846 -10.576 5.710 1.00 95.56 242 SER A N 1
ATOM 1865 C CA . SER A 1 242 ? -9.431 -10.855 5.444 1.00 95.56 242 SER A CA 1
ATOM 1866 C C . SER A 1 242 ? -9.165 -10.809 3.941 1.00 95.56 242 SER A C 1
ATOM 1868 O O . SER A 1 242 ? -9.848 -11.500 3.178 1.00 95.56 242 SER A O 1
ATOM 1870 N N . ASP A 1 243 ? -8.130 -10.079 3.533 1.00 97.06 243 ASP A N 1
ATOM 1871 C CA . ASP A 1 243 ? -7.693 -10.011 2.138 1.00 97.06 243 ASP A CA 1
ATOM 1872 C C . ASP A 1 243 ? -7.202 -11.375 1.643 1.00 97.06 243 ASP A C 1
ATOM 1874 O O . ASP A 1 243 ? -7.317 -11.701 0.464 1.00 97.06 243 ASP A O 1
ATOM 1878 N N . MET A 1 244 ? -6.729 -12.240 2.548 1.00 94.12 244 MET A N 1
ATOM 1879 C CA . MET A 1 244 ? -6.292 -13.599 2.201 1.00 94.12 244 MET A CA 1
ATOM 1880 C C . MET A 1 244 ? -7.421 -14.451 1.608 1.00 94.12 244 MET A C 1
ATOM 1882 O O . MET A 1 244 ? -7.148 -15.454 0.955 1.00 94.12 244 MET A O 1
ATOM 1886 N N . LYS A 1 245 ? -8.686 -14.068 1.835 1.00 91.38 245 LYS A N 1
ATOM 1887 C CA . LYS A 1 245 ? -9.867 -14.740 1.274 1.00 91.38 245 LYS A CA 1
ATOM 1888 C C . LYS A 1 245 ? -10.310 -14.156 -0.073 1.00 91.38 245 LYS A C 1
ATOM 1890 O O . LYS A 1 245 ? -11.149 -14.764 -0.733 1.00 91.38 245 LYS A O 1
ATOM 1895 N N . THR A 1 246 ? -9.817 -12.980 -0.456 1.00 90.06 246 THR A N 1
ATOM 1896 C CA . THR A 1 246 ? -10.285 -12.231 -1.636 1.00 90.06 246 THR A CA 1
ATOM 1897 C C . THR A 1 246 ? -9.197 -11.972 -2.670 1.00 90.06 246 THR A C 1
ATOM 1899 O O . THR A 1 246 ? -9.542 -11.692 -3.816 1.00 90.06 246 THR A O 1
ATOM 1902 N N . LEU A 1 247 ? -7.919 -12.102 -2.301 1.00 90.56 247 LEU A N 1
ATOM 1903 C CA . LEU A 1 247 ? -6.777 -12.014 -3.210 1.00 90.56 247 LEU A CA 1
ATOM 1904 C C . LEU A 1 247 ? -6.911 -12.984 -4.389 1.00 90.56 247 LEU A C 1
ATOM 1906 O O . LEU A 1 247 ? -7.198 -14.172 -4.223 1.00 90.56 247 LEU A O 1
ATOM 1910 N N . ARG A 1 248 ? -6.642 -12.476 -5.592 1.00 89.81 248 ARG A N 1
ATOM 1911 C CA . ARG A 1 248 ? -6.709 -13.221 -6.849 1.00 89.81 248 ARG A CA 1
ATOM 1912 C C . ARG A 1 248 ? -5.355 -13.203 -7.532 1.00 89.81 248 ARG A C 1
ATOM 1914 O O . ARG A 1 248 ? -4.945 -12.205 -8.114 1.00 89.81 248 ARG A O 1
ATOM 1921 N N . PHE A 1 249 ? -4.687 -14.347 -7.512 1.00 84.56 249 PHE A N 1
ATOM 1922 C CA . PHE A 1 249 ? -3.495 -14.565 -8.319 1.00 84.56 249 PHE A CA 1
ATOM 1923 C C . PHE A 1 249 ? -3.917 -15.107 -9.678 1.00 84.56 249 PHE A C 1
ATOM 1925 O O . PHE A 1 249 ? -4.548 -16.160 -9.770 1.00 84.56 249 PHE A O 1
ATOM 1932 N N . ALA A 1 250 ? -3.577 -14.389 -10.743 1.00 69.19 250 ALA A N 1
ATOM 1933 C CA . ALA A 1 250 ? -3.872 -14.831 -12.094 1.00 69.19 250 ALA A CA 1
ATOM 1934 C C . ALA A 1 250 ? -2.889 -15.944 -12.498 1.00 69.19 250 ALA A C 1
ATOM 1936 O O . ALA A 1 250 ? -1.829 -15.670 -13.059 1.00 69.19 250 ALA A O 1
ATOM 1937 N N . ALA A 1 251 ? -3.223 -17.196 -12.178 1.00 55.91 251 ALA A N 1
ATOM 1938 C CA . ALA A 1 251 ? -2.469 -18.367 -12.607 1.00 55.91 251 ALA A CA 1
ATOM 1939 C C . ALA A 1 251 ? -2.862 -18.750 -14.041 1.00 55.91 251 ALA A C 1
ATOM 1941 O O . ALA A 1 251 ? -4.006 -19.117 -14.299 1.00 55.91 251 ALA A O 1
ATOM 1942 N N . SER A 1 252 ? -1.906 -18.710 -14.967 1.00 40.72 252 SER A N 1
ATOM 1943 C CA . SER A 1 252 ? -2.031 -19.437 -16.230 1.00 40.72 252 SER A CA 1
ATOM 1944 C C . SER A 1 252 ? -1.510 -20.851 -15.989 1.00 40.72 252 SER A C 1
ATOM 1946 O O . SER A 1 252 ? -0.304 -21.049 -15.854 1.00 40.72 252 SER A O 1
ATOM 1948 N N . ALA A 1 253 ? -2.401 -21.838 -15.898 1.00 33.34 253 ALA A N 1
ATOM 1949 C CA . ALA A 1 253 ? -1.994 -23.231 -16.020 1.00 33.34 253 ALA A CA 1
ATOM 1950 C C . ALA A 1 253 ? -1.630 -23.475 -17.490 1.00 33.34 253 ALA A C 1
ATOM 1952 O O . ALA A 1 253 ? -2.507 -23.673 -18.326 1.00 33.34 253 ALA A O 1
ATOM 1953 N N . THR A 1 254 ? -0.347 -23.427 -17.839 1.00 31.50 254 THR A N 1
ATOM 1954 C CA . THR A 1 254 ? 0.109 -23.963 -19.123 1.00 31.50 254 THR A CA 1
ATOM 1955 C C . THR A 1 254 ? 0.084 -25.484 -19.034 1.00 31.50 254 THR A C 1
ATOM 1957 O O . THR A 1 254 ? 1.067 -26.123 -18.671 1.00 31.50 254 THR A O 1
ATOM 1960 N N . SER A 1 255 ? -1.058 -26.087 -19.365 1.00 30.20 255 SER A N 1
ATOM 1961 C CA . SER A 1 255 ? -1.109 -27.495 -19.746 1.00 30.20 255 SER A CA 1
ATOM 1962 C C . SER A 1 255 ? -0.507 -27.633 -21.146 1.00 30.20 255 SER A C 1
ATOM 1964 O O . SER A 1 255 ? -1.228 -27.654 -22.141 1.00 30.20 255 SER A O 1
ATOM 1966 N N . GLN A 1 256 ? 0.820 -27.691 -21.247 1.00 31.78 256 GLN A N 1
ATOM 1967 C CA . GLN A 1 256 ? 1.429 -28.337 -22.405 1.00 31.78 256 GLN A CA 1
ATOM 1968 C C . GLN A 1 256 ? 1.640 -29.802 -22.054 1.00 31.78 256 GLN A C 1
ATOM 1970 O O . GLN A 1 256 ? 2.306 -30.132 -21.074 1.00 31.78 256 GLN A O 1
ATOM 1975 N N . GLY A 1 257 ? 0.969 -30.662 -22.819 1.00 35.75 257 GLY A N 1
ATOM 1976 C CA . GLY A 1 257 ? 0.991 -32.102 -22.646 1.00 35.75 257 GLY A CA 1
ATOM 1977 C C . GLY A 1 257 ? 2.417 -32.631 -22.671 1.00 35.75 257 GLY A C 1
ATOM 1978 O O . GLY A 1 257 ? 3.068 -32.640 -23.709 1.00 35.75 257 GLY A O 1
ATOM 1979 N N . VAL A 1 258 ? 2.869 -33.112 -21.520 1.00 28.98 258 VAL A N 1
ATOM 1980 C CA . VAL A 1 258 ? 3.928 -34.107 -21.424 1.00 28.98 258 VAL A CA 1
ATOM 1981 C C . VAL A 1 258 ? 3.376 -35.202 -20.530 1.00 28.98 258 VAL A C 1
ATOM 1983 O O . VAL A 1 258 ? 2.967 -34.971 -19.391 1.00 28.98 258 VAL A O 1
ATOM 1986 N N . THR A 1 259 ? 3.283 -36.395 -21.100 1.00 28.23 259 THR A N 1
ATOM 1987 C CA . THR A 1 259 ? 2.907 -37.628 -20.421 1.00 28.23 259 THR A CA 1
ATOM 1988 C C . THR A 1 259 ? 3.690 -37.806 -19.119 1.00 28.23 259 THR A C 1
ATOM 1990 O O . THR A 1 259 ? 4.913 -37.880 -19.126 1.00 28.23 259 THR A O 1
ATOM 1993 N N . SER A 1 260 ? 2.940 -37.901 -18.017 1.00 36.72 260 SER A N 1
ATOM 1994 C CA . SER A 1 260 ? 3.231 -38.666 -16.800 1.00 36.72 260 SER A CA 1
ATOM 1995 C C . SER A 1 260 ? 4.705 -38.784 -16.380 1.00 36.72 260 SER A C 1
ATOM 1997 O O . SER A 1 260 ? 5.358 -39.786 -16.651 1.00 36.72 260 SER A O 1
ATOM 1999 N N . THR A 1 261 ? 5.153 -37.860 -15.531 1.00 26.33 261 THR A N 1
ATOM 2000 C CA . THR A 1 261 ? 5.847 -38.205 -14.278 1.00 26.33 261 THR A CA 1
ATOM 2001 C C . THR A 1 261 ? 5.457 -37.177 -13.213 1.00 26.33 261 THR A C 1
ATOM 2003 O O . THR A 1 261 ? 5.384 -35.978 -13.477 1.00 26.33 261 THR A O 1
ATOM 2006 N N . ARG A 1 262 ? 5.114 -37.648 -12.006 1.00 40.16 262 ARG A N 1
ATOM 2007 C CA . ARG A 1 262 ? 4.727 -36.810 -10.858 1.00 40.16 262 ARG A CA 1
ATOM 2008 C C . ARG A 1 262 ? 5.884 -35.882 -10.472 1.00 40.16 262 ARG A C 1
ATOM 2010 O O . ARG A 1 262 ? 6.768 -36.277 -9.722 1.00 40.16 262 ARG A O 1
ATOM 2017 N N . GLY A 1 263 ? 5.820 -34.637 -10.927 1.00 30.28 263 GLY A N 1
ATOM 2018 C CA . GLY A 1 263 ? 6.640 -33.529 -10.446 1.00 30.28 263 GLY A CA 1
ATOM 2019 C C . GLY A 1 263 ? 5.751 -32.324 -10.158 1.00 30.28 263 GLY A C 1
ATOM 2020 O O . GLY A 1 263 ? 5.279 -31.665 -11.078 1.00 30.28 263 GLY A O 1
ATOM 2021 N N . ARG A 1 264 ? 5.489 -32.054 -8.874 1.00 38.69 264 ARG A N 1
ATOM 2022 C CA . ARG A 1 264 ? 4.780 -30.856 -8.394 1.00 38.69 264 ARG A CA 1
ATOM 2023 C C . ARG A 1 264 ? 5.581 -29.609 -8.775 1.00 38.69 264 ARG A C 1
ATOM 2025 O O . ARG A 1 264 ? 6.677 -29.411 -8.260 1.00 38.69 264 ARG A O 1
ATOM 2032 N N . THR A 1 265 ? 5.036 -28.761 -9.641 1.00 30.72 265 THR A N 1
ATOM 2033 C CA . THR A 1 265 ? 5.627 -27.450 -9.929 1.00 30.72 265 THR A CA 1
ATOM 2034 C C . THR A 1 265 ? 5.151 -26.429 -8.884 1.00 30.72 265 THR A C 1
ATOM 2036 O O . THR A 1 265 ? 3.941 -26.305 -8.685 1.00 30.72 265 THR A O 1
ATOM 2039 N N . PRO A 1 266 ? 6.057 -25.701 -8.207 1.00 28.45 266 PRO A N 1
ATOM 2040 C CA . PRO A 1 266 ? 5.686 -24.636 -7.279 1.00 28.45 266 PRO A CA 1
ATOM 2041 C C . PRO A 1 266 ? 5.034 -23.462 -8.022 1.00 28.45 266 PRO A C 1
ATOM 2043 O O . PRO A 1 266 ? 5.383 -23.152 -9.164 1.00 28.45 266 PRO A O 1
ATOM 2046 N N . MET A 1 267 ? 4.104 -22.783 -7.353 1.00 29.47 267 MET A N 1
ATOM 2047 C CA . MET A 1 267 ? 3.435 -21.583 -7.858 1.00 29.47 267 MET A CA 1
ATOM 2048 C C . MET A 1 267 ? 4.462 -20.432 -7.905 1.00 29.47 267 MET A C 1
ATOM 2050 O O . MET A 1 267 ? 4.894 -19.940 -6.868 1.00 29.47 267 MET A O 1
ATOM 2054 N N . ARG A 1 268 ? 4.910 -20.030 -9.104 1.00 27.31 268 ARG A N 1
ATOM 2055 C CA . ARG A 1 268 ? 5.872 -18.928 -9.316 1.00 27.31 268 ARG A CA 1
ATOM 2056 C C . ARG A 1 268 ? 5.176 -17.768 -10.030 1.00 27.31 268 ARG A C 1
ATOM 2058 O O . ARG A 1 268 ? 4.830 -17.903 -11.199 1.00 27.31 268 ARG A O 1
ATOM 2065 N N . LEU A 1 269 ? 4.990 -16.634 -9.352 1.00 34.16 269 LEU A N 1
ATOM 2066 C CA . LEU A 1 269 ? 4.491 -15.387 -9.952 1.00 34.16 269 LEU A CA 1
ATOM 2067 C C . LEU A 1 269 ? 5.675 -14.460 -10.256 1.00 34.16 269 LEU A C 1
ATOM 2069 O O . LEU A 1 269 ? 6.433 -14.104 -9.354 1.00 34.16 269 LEU A O 1
ATOM 2073 N N . ARG A 1 270 ? 5.861 -14.087 -11.527 1.00 30.55 270 ARG A N 1
ATOM 2074 C CA . ARG A 1 270 ? 6.945 -13.198 -11.974 1.00 30.55 270 ARG A CA 1
ATOM 2075 C C . ARG A 1 270 ? 6.388 -11.765 -12.140 1.00 30.55 270 ARG A C 1
ATOM 2077 O O . ARG A 1 270 ? 5.250 -11.599 -12.544 1.00 30.55 270 ARG A O 1
ATOM 2084 N N . TRP A 1 271 ? 7.133 -10.716 -11.794 1.00 36.78 271 TRP A N 1
ATOM 2085 C CA . TRP A 1 271 ? 6.684 -9.307 -11.851 1.00 36.78 271 TRP A CA 1
ATOM 2086 C C . TRP A 1 271 ? 7.751 -8.403 -12.484 1.00 36.78 271 TRP A C 1
ATOM 2088 O O . TRP A 1 271 ? 8.946 -8.689 -12.415 1.00 36.78 271 TRP A O 1
ATOM 2098 N N . THR A 1 272 ? 7.315 -7.343 -13.174 1.00 31.05 272 THR A N 1
ATOM 2099 C CA . THR A 1 272 ? 8.199 -6.414 -13.889 1.00 31.05 272 THR A CA 1
ATOM 2100 C C . THR A 1 272 ? 7.915 -4.993 -13.455 1.00 31.05 272 THR A C 1
ATOM 2102 O O . THR A 1 272 ? 6.774 -4.546 -13.466 1.00 31.05 272 THR A O 1
ATOM 2105 N N . ILE A 1 273 ? 8.987 -4.290 -13.109 1.00 27.05 273 ILE A N 1
ATOM 2106 C CA . ILE A 1 273 ? 9.041 -2.855 -12.882 1.00 27.05 273 ILE A CA 1
ATOM 2107 C C . ILE A 1 273 ? 9.722 -2.228 -14.098 1.00 27.05 273 ILE A C 1
ATOM 2109 O O . ILE A 1 273 ? 10.929 -2.294 -14.290 1.00 27.05 273 ILE A O 1
ATOM 2113 N N . THR A 1 274 ? 8.952 -1.594 -14.952 1.00 29.84 274 THR A N 1
ATOM 2114 C CA . THR A 1 274 ? 9.487 -0.835 -16.088 1.00 29.84 274 THR A CA 1
ATOM 2115 C C . THR A 1 274 ? 9.454 0.642 -15.716 1.00 29.84 274 THR A C 1
ATOM 2117 O O . THR A 1 274 ? 8.475 1.102 -15.129 1.00 29.84 274 THR A O 1
ATOM 2120 N N . ARG A 1 275 ? 10.556 1.363 -15.952 1.00 37.66 275 ARG A N 1
ATOM 2121 C CA . ARG A 1 275 ? 10.560 2.827 -15.812 1.00 37.66 275 ARG A CA 1
ATOM 2122 C C . ARG A 1 275 ? 9.636 3.409 -16.860 1.00 37.66 275 ARG A C 1
ATOM 2124 O O . ARG A 1 275 ? 9.581 2.772 -17.931 1.00 37.66 275 ARG A O 1
#

Foldseek 3Di:
DPPQDQDVVLVVLLQVLQLPAQDAWPVRHGGAGEQEACAPVDPPSRHPPQAADDDDDAAQAPVCFVVCCVVRPDPVCQQFAQEEEEEQAHDPDCDQKAAAAQARYIYGHCHCPNNNNQDSLQRNLSVQLRVLRNQRAELLGVDPQAQDLLFQASSHPVASRPAFAFPVGDHRSHGFQAWWDKAQLAFGQQQQARADSQARTDDPNHRRRGRHPQQPPVHGDPGTHHDDNSPPPDGDIRTHHGSSVVGHDSDDPPPPDDDDDDDDDTDHRYYYYHD

InterPro domains:
  IPR024079 Metallopeptidase, catalytic domain superfamily [G3DSA:3.40.390.10] (59-191)

Organism: NCBI:txid172042

Sequence (275 aa):
MPGELATEADLDRITEVFASLPLRNPDGTRGVSIHLDAGPARSAKYNLGGGNEIPHQKLNGMGDWAALKNRHFASARDAGFHYMIWGDYYGNTSSSGLGFTGARGFIVTVGHTYWRGASSDIRVGTFIHELGHNLGLRHGGADEENYKPNYLSIMNYEYQLSGVPRAGGKNYFGYSTHEHMPLDEKNLDERRGLGANAYGYLCKGKPAHRNVDFNKNGVIDAQPVAADVNGNRRMSTLRAKSDMKTLRFAASATSQGVTSTRGRTPMRLRWTITR